Protein AF-A0A3M0XNC9-F1 (afdb_monomer)

Mean predicted aligned error: 16.63 Å

Foldseek 3Di:
DDDPDPVPPPVCNVVVVVVVVVVVVVVLVVVCVVVCPPDPVPPVVCVVVVVVVVVLVVLVVLVVQLVVLLQVQLVVQLVVQLVVCVVVVHPDDSVVSSVVRSVVRSVVSNVVSLQVQLQVLLQVQLVCQVVVVCSVVVVDPPPPPVPPPCPVVNVPPPPDPPPPDPPPDDPPDDDPDDPPDPPPPDPPVVVVVVVVVVVVVVVVVVVVVVVLVPDDPVVNVVSNVSSNVSSVVSSVCSVPPPDVVNVVSVVD

Structure (mmCIF, N/CA/C/O backbone):
data_AF-A0A3M0XNC9-F1
#
_entry.id   AF-A0A3M0XNC9-F1
#
loop_
_atom_site.group_PDB
_atom_site.id
_atom_site.type_symbol
_atom_site.label_atom_id
_atom_site.label_alt_id
_atom_site.label_comp_id
_atom_site.label_asym_id
_atom_site.label_entity_id
_atom_site.label_seq_id
_atom_site.pdbx_PDB_ins_code
_atom_site.Cartn_x
_atom_site.Cartn_y
_atom_site.Cartn_z
_atom_site.occupancy
_atom_site.B_iso_or_equiv
_atom_site.auth_seq_id
_atom_site.auth_comp_id
_atom_site.auth_asym_id
_atom_site.auth_atom_id
_atom_site.pdbx_PDB_model_num
ATOM 1 N N . MET A 1 1 ? 31.389 -11.045 27.154 1.00 48.75 1 MET A N 1
ATOM 2 C CA . MET A 1 1 ? 30.028 -11.619 27.146 1.00 48.75 1 MET A CA 1
ATOM 3 C C . MET A 1 1 ? 29.895 -12.475 25.896 1.00 48.75 1 MET A C 1
ATOM 5 O O . MET A 1 1 ? 30.022 -11.911 24.816 1.00 48.75 1 MET A O 1
ATOM 9 N N . PRO A 1 2 ? 29.780 -13.808 26.011 1.00 54.66 2 PRO A N 1
ATOM 10 C CA . PRO A 1 2 ? 29.710 -14.683 24.846 1.00 54.66 2 PRO A CA 1
ATOM 11 C C . PRO A 1 2 ? 28.320 -14.587 24.201 1.00 54.66 2 PRO A C 1
ATOM 13 O O . PRO A 1 2 ? 27.306 -14.720 24.882 1.00 54.66 2 PRO A O 1
ATOM 16 N N . LEU A 1 3 ? 28.290 -14.329 22.893 1.00 52.03 3 LEU A N 1
ATOM 17 C CA . LEU A 1 3 ? 27.095 -14.409 22.054 1.00 52.03 3 LEU A CA 1
ATOM 18 C C . LEU A 1 3 ? 26.631 -15.873 22.033 1.00 52.03 3 LEU A C 1
ATOM 20 O O . LEU A 1 3 ? 27.226 -16.690 21.335 1.00 52.03 3 LEU A O 1
ATOM 24 N N . GLN A 1 4 ? 25.613 -16.213 22.829 1.00 56.00 4 GLN A N 1
ATOM 25 C CA . GLN A 1 4 ? 24.904 -17.486 22.695 1.00 56.00 4 GLN A CA 1
ATOM 26 C C . GLN A 1 4 ? 24.220 -17.494 21.327 1.00 56.00 4 GLN A C 1
ATOM 28 O O . GLN A 1 4 ? 23.239 -16.792 21.090 1.00 56.00 4 GLN A O 1
ATOM 33 N N . THR A 1 5 ? 24.821 -18.233 20.405 1.00 57.31 5 THR A N 1
ATOM 34 C CA . THR A 1 5 ? 24.335 -18.460 19.052 1.00 57.31 5 THR A CA 1
ATOM 35 C C . THR A 1 5 ? 23.014 -19.224 19.097 1.00 57.31 5 THR A C 1
ATOM 37 O O . THR A 1 5 ? 22.857 -20.192 19.837 1.00 57.31 5 THR A O 1
ATOM 40 N N . LEU A 1 6 ? 22.064 -18.779 18.273 1.00 54.50 6 LEU A N 1
ATOM 41 C CA . LEU A 1 6 ? 20.709 -19.321 18.099 1.00 54.50 6 LEU A CA 1
ATOM 42 C C . LEU A 1 6 ? 20.659 -20.795 17.634 1.00 54.50 6 LEU A C 1
ATOM 44 O O . LEU A 1 6 ? 19.572 -21.344 17.488 1.00 54.50 6 LEU A O 1
ATOM 48 N N . ASP A 1 7 ? 21.808 -21.449 17.447 1.00 55.19 7 ASP A N 1
ATOM 49 C CA . ASP A 1 7 ? 21.921 -22.854 17.039 1.00 55.19 7 ASP A CA 1
ATOM 50 C C . ASP A 1 7 ? 21.587 -23.857 18.160 1.00 55.19 7 ASP A C 1
ATOM 52 O O . ASP A 1 7 ? 21.477 -25.051 17.896 1.00 55.19 7 ASP A O 1
ATOM 56 N N . SER A 1 8 ? 21.406 -23.408 19.410 1.00 57.69 8 SER A N 1
ATOM 57 C CA . SER A 1 8 ? 20.996 -24.287 20.520 1.00 57.69 8 SER A CA 1
ATOM 58 C C . SER A 1 8 ? 19.479 -24.395 20.719 1.00 57.69 8 SER A C 1
ATOM 60 O O . SER A 1 8 ? 19.032 -25.069 21.650 1.00 57.69 8 SER A O 1
ATOM 62 N N . LEU A 1 9 ? 18.670 -23.755 19.867 1.00 58.38 9 LEU A N 1
ATOM 63 C CA . LEU A 1 9 ? 17.219 -23.921 19.904 1.00 58.38 9 LEU A CA 1
ATOM 64 C C . LEU A 1 9 ? 16.872 -25.370 19.548 1.00 58.38 9 LEU A C 1
ATOM 66 O O . LEU A 1 9 ? 17.158 -25.843 18.450 1.00 58.38 9 LEU A O 1
ATOM 70 N N . ALA A 1 10 ? 16.279 -26.076 20.514 1.00 70.94 10 ALA A N 1
ATOM 71 C CA . ALA A 1 10 ? 15.942 -27.485 20.389 1.00 70.94 10 ALA A CA 1
ATOM 72 C C . ALA A 1 10 ? 15.131 -27.752 19.104 1.00 70.94 10 ALA A C 1
ATOM 74 O O . ALA A 1 10 ? 14.213 -26.979 18.796 1.00 70.94 10 ALA A O 1
ATOM 75 N N . PRO A 1 11 ? 15.431 -28.836 18.362 1.00 68.31 11 PRO A N 1
ATOM 76 C CA . PRO A 1 11 ? 14.630 -29.235 17.210 1.00 68.31 11 PRO A CA 1
ATOM 77 C C . PRO A 1 11 ? 13.171 -29.412 17.661 1.00 68.31 11 PRO A C 1
ATOM 79 O O . PRO A 1 11 ? 12.880 -30.253 18.507 1.00 68.31 11 PRO A O 1
ATOM 82 N N . GLY A 1 12 ? 12.280 -28.553 17.153 1.00 74.56 12 GLY A N 1
ATOM 83 C CA . GLY A 1 12 ? 10.863 -28.478 17.538 1.00 74.56 12 GLY A CA 1
ATOM 84 C C . GLY A 1 12 ? 10.417 -27.141 18.149 1.00 74.56 12 GLY A C 1
ATOM 85 O O . GLY A 1 12 ? 9.219 -26.876 18.216 1.00 74.56 12 GLY A O 1
ATOM 86 N N . ALA A 1 13 ? 11.337 -26.248 18.535 1.00 71.38 13 ALA A N 1
ATOM 87 C CA . ALA A 1 13 ? 10.976 -24.928 19.071 1.00 71.38 13 ALA A CA 1
ATOM 88 C C . ALA A 1 13 ? 10.230 -24.050 18.046 1.00 71.38 13 ALA A C 1
ATOM 90 O O . ALA A 1 13 ? 9.330 -23.293 18.408 1.00 71.38 13 ALA A O 1
ATOM 91 N N . THR A 1 14 ? 10.564 -24.178 16.760 1.00 67.62 14 THR A N 1
ATOM 92 C CA . THR A 1 14 ? 9.861 -23.500 15.661 1.00 67.62 14 THR A CA 1
ATOM 93 C C . THR A 1 14 ? 8.450 -24.036 15.453 1.00 67.62 14 THR A C 1
ATOM 95 O O . THR A 1 14 ? 7.542 -23.243 15.223 1.00 67.62 14 THR A O 1
ATOM 98 N N . ASP A 1 15 ? 8.248 -25.347 15.588 1.00 73.69 15 ASP A N 1
ATOM 99 C CA . ASP A 1 15 ? 6.928 -25.968 15.436 1.00 73.69 15 ASP A CA 1
ATOM 100 C C . ASP A 1 15 ? 6.023 -25.630 16.623 1.00 73.69 15 ASP A C 1
ATOM 102 O O . ASP A 1 15 ? 4.843 -25.344 16.439 1.00 73.69 15 ASP A O 1
ATOM 106 N N . ALA A 1 16 ? 6.588 -25.553 17.832 1.00 74.00 16 ALA A N 1
ATOM 107 C CA . ALA A 1 16 ? 5.877 -25.082 19.017 1.00 74.00 16 ALA A CA 1
ATOM 108 C C . ALA A 1 16 ? 5.472 -23.601 18.901 1.00 74.00 16 ALA A C 1
ATOM 110 O O . ALA A 1 16 ? 4.360 -23.237 19.276 1.00 74.00 16 ALA A O 1
ATOM 111 N N . LEU A 1 17 ? 6.341 -22.749 18.344 1.00 67.62 17 LEU A N 1
ATOM 112 C CA . LEU A 1 17 ? 6.022 -21.343 18.075 1.00 67.62 17 LEU A CA 1
ATOM 113 C C . LEU A 1 17 ? 4.951 -21.191 16.990 1.00 67.62 17 LEU A C 1
ATOM 115 O O . LEU A 1 17 ? 4.027 -20.402 17.160 1.00 67.62 17 LEU A O 1
ATOM 119 N N . LEU A 1 18 ? 5.041 -21.951 15.897 1.00 69.12 18 LEU A N 1
ATOM 120 C CA . LEU A 1 18 ? 4.030 -21.948 14.836 1.00 69.12 18 LEU A CA 1
ATOM 121 C C . LEU A 1 18 ? 2.681 -22.479 15.336 1.00 69.12 18 LEU A C 1
ATOM 123 O O . LEU A 1 18 ? 1.650 -21.894 15.008 1.00 69.12 18 LEU A O 1
ATOM 127 N N . GLY A 1 19 ? 2.689 -23.521 16.171 1.00 80.12 19 GLY A N 1
ATOM 128 C CA . GLY A 1 19 ? 1.498 -24.052 16.836 1.00 80.12 19 GLY A CA 1
ATOM 129 C C . GLY A 1 19 ? 0.859 -23.029 17.772 1.00 80.12 19 GLY A C 1
ATOM 130 O O . GLY A 1 19 ? -0.317 -22.721 17.623 1.00 80.12 19 GLY A O 1
ATOM 131 N N . ALA A 1 20 ? 1.649 -22.400 18.647 1.00 71.12 20 ALA A N 1
ATOM 132 C CA . ALA A 1 20 ? 1.159 -21.372 19.564 1.00 71.12 20 ALA A CA 1
ATOM 133 C C . ALA A 1 20 ? 0.584 -20.145 18.834 1.00 71.12 20 ALA A C 1
ATOM 135 O O . ALA A 1 20 ? -0.413 -19.573 19.273 1.00 71.12 20 ALA A O 1
ATOM 136 N N . VAL A 1 21 ? 1.180 -19.745 17.704 1.00 67.06 21 VAL A N 1
ATOM 137 C CA . VAL A 1 21 ? 0.644 -18.671 16.851 1.00 67.06 21 VAL A CA 1
ATOM 138 C C . VAL A 1 21 ? -0.664 -19.101 16.177 1.00 67.06 21 VAL A C 1
ATOM 140 O O . VAL A 1 21 ? -1.594 -18.297 16.106 1.00 67.06 21 VAL A O 1
ATOM 143 N N . GLY A 1 22 ? -0.762 -20.351 15.717 1.00 73.69 22 GLY A N 1
ATOM 144 C CA . GLY A 1 22 ? -1.990 -20.920 15.158 1.00 73.69 22 GLY A CA 1
ATOM 145 C C . GLY A 1 22 ? -3.129 -20.958 16.178 1.00 73.69 22 GLY A C 1
ATOM 146 O O . GLY A 1 22 ? -4.215 -20.448 15.905 1.00 73.69 22 GLY A O 1
ATOM 147 N N . ASP A 1 23 ? -2.854 -21.459 17.380 1.00 76.75 23 ASP A N 1
ATOM 148 C CA . ASP A 1 23 ? -3.818 -21.534 18.478 1.00 76.75 23 ASP A CA 1
ATOM 149 C C . ASP A 1 23 ? -4.275 -20.138 18.922 1.00 76.75 23 ASP A C 1
ATOM 151 O O . ASP A 1 23 ? -5.470 -19.909 19.116 1.00 76.75 23 ASP A O 1
ATOM 155 N N . ALA A 1 24 ? -3.355 -19.170 19.007 1.00 61.59 24 ALA A N 1
ATOM 156 C CA . ALA A 1 24 ? -3.682 -17.781 19.327 1.00 61.59 24 ALA A CA 1
ATOM 157 C C . ALA A 1 24 ? -4.552 -17.122 18.242 1.00 61.59 24 ALA A C 1
ATOM 159 O O . ALA A 1 24 ? -5.506 -16.411 18.562 1.00 61.59 24 ALA A O 1
ATOM 160 N N . ALA A 1 25 ? -4.271 -17.381 16.961 1.00 56.81 25 ALA A N 1
ATOM 161 C CA . ALA A 1 25 ? -5.094 -16.893 15.855 1.00 56.81 25 ALA A CA 1
ATOM 162 C C . ALA A 1 25 ? -6.503 -17.512 15.881 1.00 56.81 25 ALA A C 1
ATOM 164 O O . ALA A 1 25 ? -7.496 -16.819 15.654 1.00 56.81 25 ALA A O 1
ATOM 165 N N . GLN A 1 26 ? -6.604 -18.799 16.213 1.00 66.06 26 GLN A N 1
ATOM 166 C CA . GLN A 1 26 ? -7.870 -19.523 16.280 1.00 66.06 26 GLN A CA 1
ATOM 167 C C . GLN A 1 26 ? -8.708 -19.106 17.499 1.00 66.06 26 GLN A C 1
ATOM 169 O O . GLN A 1 26 ? -9.922 -18.936 17.384 1.00 66.06 26 GLN A O 1
ATOM 174 N N . GLN A 1 27 ? -8.071 -18.847 18.643 1.00 69.31 27 GLN A N 1
ATOM 175 C CA . GLN A 1 27 ? -8.720 -18.275 19.825 1.00 69.31 27 GLN A CA 1
ATOM 176 C C . GLN A 1 27 ? -9.196 -16.841 19.579 1.00 69.31 27 GLN A C 1
ATOM 178 O O . GLN A 1 27 ? -10.321 -16.513 19.949 1.00 69.31 27 GLN A O 1
ATOM 183 N N . ALA A 1 28 ? -8.406 -16.007 18.896 1.00 59.06 28 ALA A N 1
ATOM 184 C CA . ALA A 1 28 ? -8.828 -14.660 18.509 1.00 59.06 28 ALA A CA 1
ATOM 185 C C . ALA A 1 28 ? -10.051 -14.692 17.571 1.00 59.06 28 ALA A C 1
ATOM 187 O O . ALA A 1 28 ? -10.976 -13.892 17.735 1.00 59.06 28 ALA A O 1
ATOM 188 N N . ALA A 1 29 ? -10.101 -15.655 16.642 1.00 60.31 29 ALA A N 1
ATOM 189 C CA . ALA A 1 29 ? -11.252 -15.884 15.766 1.00 60.31 29 ALA A CA 1
ATOM 190 C C . ALA A 1 29 ? -12.500 -16.375 16.532 1.00 60.31 29 ALA A C 1
ATOM 192 O O . ALA A 1 29 ? -13.621 -15.969 16.231 1.00 60.31 29 ALA A O 1
ATOM 193 N N . GLN A 1 30 ? -12.332 -17.219 17.554 1.00 72.19 30 GLN A N 1
ATOM 194 C CA . GLN A 1 30 ? -13.448 -17.696 18.383 1.00 72.19 30 GLN A CA 1
ATOM 195 C C . GLN A 1 30 ? -13.967 -16.628 19.360 1.00 72.19 30 GLN A C 1
ATOM 197 O O . GLN A 1 30 ? -15.172 -16.530 19.586 1.00 72.19 30 GLN A O 1
ATOM 202 N N . GLN A 1 31 ? -13.085 -15.797 19.918 1.00 64.62 31 GLN A N 1
ATOM 203 C CA . GLN A 1 31 ? -13.463 -14.708 20.825 1.00 64.62 31 GLN A CA 1
ATOM 204 C C . GLN A 1 31 ? -14.229 -13.597 20.099 1.00 64.62 31 GLN A C 1
ATOM 206 O O . GLN A 1 31 ? -15.221 -13.090 20.627 1.00 64.62 31 GLN A O 1
ATOM 211 N N . THR A 1 32 ? -13.839 -13.283 18.861 1.00 54.28 32 THR A N 1
ATOM 212 C CA . THR A 1 32 ? -14.611 -12.379 17.995 1.00 54.28 32 THR A CA 1
ATOM 213 C C . THR A 1 32 ? -15.976 -12.968 17.633 1.00 54.28 32 THR A C 1
ATOM 215 O O . THR A 1 32 ? -16.973 -12.251 17.685 1.00 54.28 32 THR A O 1
ATOM 218 N N . ALA A 1 33 ? -16.072 -14.280 17.387 1.00 54.47 33 ALA A N 1
ATOM 219 C CA . ALA A 1 33 ? -17.356 -14.945 17.144 1.00 54.47 33 ALA A CA 1
ATOM 220 C C . ALA A 1 33 ? -18.315 -14.891 18.355 1.00 54.47 33 ALA A C 1
ATOM 222 O O . ALA A 1 33 ? -19.524 -14.755 18.172 1.00 54.47 33 ALA A O 1
ATOM 223 N N . GLY A 1 34 ? -17.798 -14.953 19.589 1.00 58.59 34 GLY A N 1
ATOM 224 C CA . GLY A 1 34 ? -18.603 -14.866 20.816 1.00 58.59 34 GLY A CA 1
ATOM 225 C C . GLY A 1 34 ? -19.075 -13.449 21.170 1.00 58.59 34 GLY A C 1
ATOM 226 O O . GLY A 1 34 ? -20.170 -13.279 21.705 1.00 58.59 34 GLY A O 1
ATOM 227 N N . GLN A 1 35 ? -18.285 -12.419 20.849 1.00 51.91 35 GLN A N 1
ATOM 228 C CA . GLN A 1 35 ? -18.645 -11.012 21.089 1.00 51.91 35 GLN A CA 1
ATOM 229 C C . GLN A 1 35 ? -19.560 -10.420 20.000 1.00 51.91 35 GLN A C 1
ATOM 231 O O . GLN A 1 35 ? -20.255 -9.435 20.252 1.00 51.91 35 GLN A O 1
ATOM 236 N N . ALA A 1 36 ? -19.634 -11.056 18.826 1.00 44.72 36 ALA A N 1
ATOM 237 C CA . ALA A 1 36 ? -20.482 -10.649 17.704 1.00 44.72 36 ALA A CA 1
ATOM 238 C C . ALA A 1 36 ? -21.992 -10.884 17.919 1.00 44.72 36 ALA A C 1
ATOM 240 O O . ALA A 1 36 ? -22.801 -10.452 17.101 1.00 44.72 36 ALA A O 1
ATOM 241 N N . ALA A 1 37 ? -22.417 -11.510 19.021 1.00 52.75 37 ALA A N 1
ATOM 242 C CA . ALA A 1 37 ? -23.830 -11.810 19.269 1.00 52.75 37 ALA A CA 1
ATOM 243 C C . ALA A 1 37 ? -24.735 -10.563 19.452 1.00 52.75 37 ALA A C 1
ATOM 245 O O . ALA A 1 37 ? -25.955 -10.707 19.472 1.00 52.75 37 ALA A O 1
ATOM 246 N N . GLY A 1 38 ? -24.174 -9.347 19.566 1.00 51.69 38 GLY A N 1
ATOM 247 C CA . GLY A 1 38 ? -24.934 -8.114 19.843 1.00 51.69 38 GLY A CA 1
ATOM 248 C C . GLY A 1 38 ? -24.774 -6.942 18.861 1.00 51.69 38 GLY A C 1
ATOM 249 O O . GLY A 1 38 ? -25.438 -5.925 19.050 1.00 51.69 38 GLY A O 1
ATOM 250 N N . LEU A 1 39 ? -23.919 -7.039 17.840 1.00 45.00 39 LEU A N 1
ATOM 251 C CA . LEU A 1 39 ? -23.748 -6.011 16.796 1.00 45.00 39 LEU A CA 1
ATOM 252 C C . LEU A 1 39 ? -24.389 -6.505 15.491 1.00 45.00 39 LEU A C 1
ATOM 254 O O . LEU A 1 39 ? -24.354 -7.707 15.254 1.00 45.00 39 LEU A O 1
ATOM 258 N N . PRO A 1 40 ? -24.980 -5.647 14.634 1.00 56.78 40 PRO A N 1
ATOM 259 C CA . PRO A 1 40 ? -25.541 -6.080 13.354 1.00 56.78 40 PRO A CA 1
ATOM 260 C C . PRO A 1 40 ? -24.435 -6.702 12.489 1.00 56.78 40 PRO A C 1
ATOM 262 O O . PRO A 1 40 ? -23.627 -6.001 11.879 1.00 56.78 40 PRO A O 1
ATOM 265 N N . TRP A 1 41 ? -24.416 -8.036 12.451 1.00 50.12 41 TRP A N 1
ATOM 266 C CA . TRP A 1 41 ? -23.354 -8.915 11.937 1.00 50.12 41 TRP A CA 1
ATOM 267 C C . TRP A 1 41 ? -22.908 -8.594 10.502 1.00 50.12 41 TRP A C 1
ATOM 269 O O . TRP A 1 41 ? -21.820 -8.972 10.074 1.00 50.12 41 TRP A O 1
ATOM 279 N N . GLY A 1 42 ? -23.745 -7.880 9.747 1.00 47.41 42 GLY A N 1
ATOM 280 C CA . GLY A 1 42 ? -23.501 -7.547 8.350 1.00 47.41 42 GLY A CA 1
ATOM 281 C C . GLY A 1 42 ? -22.321 -6.602 8.119 1.00 47.41 42 GLY A C 1
ATOM 282 O O . GLY A 1 42 ? -21.597 -6.791 7.146 1.00 47.41 42 GLY A O 1
ATOM 283 N N . ALA A 1 43 ? -22.093 -5.608 8.984 1.00 49.28 43 ALA A N 1
ATOM 284 C CA . ALA A 1 43 ? -21.092 -4.569 8.710 1.00 49.28 43 ALA A CA 1
ATOM 285 C C . ALA A 1 43 ? -19.648 -5.083 8.851 1.00 49.28 43 ALA A C 1
ATOM 287 O O . ALA A 1 43 ? -18.804 -4.820 7.994 1.00 49.28 43 ALA A O 1
ATOM 288 N N . GLU A 1 44 ? -19.373 -5.864 9.897 1.00 54.34 44 GLU A N 1
ATOM 289 C CA . GLU A 1 44 ? -18.046 -6.440 10.140 1.00 54.34 44 GLU A CA 1
ATOM 290 C C . GLU A 1 44 ? -17.736 -7.570 9.152 1.00 54.34 44 GLU A C 1
ATOM 292 O O . GLU A 1 44 ? -16.642 -7.611 8.590 1.00 54.34 44 GLU A O 1
ATOM 297 N N . ALA A 1 45 ? -18.717 -8.428 8.844 1.00 59.06 45 ALA A N 1
ATOM 298 C CA . ALA A 1 45 ? -18.561 -9.476 7.838 1.00 59.06 45 ALA A 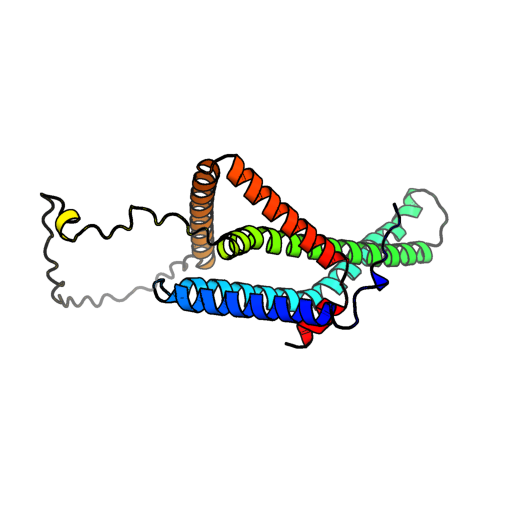CA 1
ATOM 299 C C . ALA A 1 45 ? -18.265 -8.899 6.444 1.00 59.06 45 ALA A C 1
ATOM 301 O O . ALA A 1 45 ? -17.396 -9.413 5.741 1.00 59.06 45 ALA A O 1
ATOM 302 N N . LEU A 1 46 ? -18.928 -7.800 6.058 1.00 59.44 46 LEU A N 1
ATOM 303 C CA . LEU A 1 46 ? -18.654 -7.096 4.801 1.00 59.44 46 LEU A CA 1
ATOM 304 C C . LEU A 1 46 ? -17.261 -6.460 4.782 1.00 59.44 46 LEU A C 1
ATOM 306 O O . LEU A 1 46 ? -16.596 -6.507 3.748 1.00 59.44 46 LEU A O 1
ATOM 310 N N . ALA A 1 47 ? -16.796 -5.901 5.902 1.00 64.38 47 ALA A N 1
ATOM 311 C CA . ALA A 1 47 ? -15.453 -5.334 5.997 1.00 64.38 47 ALA A CA 1
ATOM 312 C C . ALA A 1 47 ? -14.370 -6.417 5.864 1.00 64.38 47 ALA A C 1
ATOM 314 O O . ALA A 1 47 ? -13.439 -6.256 5.073 1.00 64.38 47 ALA A O 1
ATOM 315 N N . VAL A 1 48 ? -14.516 -7.546 6.571 1.00 66.50 48 VAL A N 1
ATOM 316 C CA . VAL A 1 48 ? -13.578 -8.678 6.476 1.00 66.50 48 VAL A CA 1
ATOM 317 C C . VAL A 1 48 ? -13.613 -9.293 5.078 1.00 66.50 48 VAL A C 1
ATOM 319 O O . VAL A 1 48 ? -12.560 -9.483 4.472 1.00 66.50 48 VAL A O 1
ATOM 322 N N . ALA A 1 49 ? -14.801 -9.544 4.523 1.00 64.31 49 ALA A N 1
ATOM 323 C CA . ALA A 1 49 ? -14.947 -10.076 3.171 1.00 64.31 49 ALA A CA 1
ATOM 324 C C . ALA A 1 49 ? -14.349 -9.128 2.122 1.00 64.31 49 ALA A C 1
ATOM 326 O O . ALA A 1 49 ? -13.615 -9.574 1.244 1.00 64.31 49 ALA A O 1
ATOM 327 N N . GLY A 1 50 ? -14.592 -7.820 2.234 1.00 65.62 50 GLY A N 1
ATOM 328 C CA . GLY A 1 50 ? -14.005 -6.812 1.352 1.00 65.62 50 GLY A CA 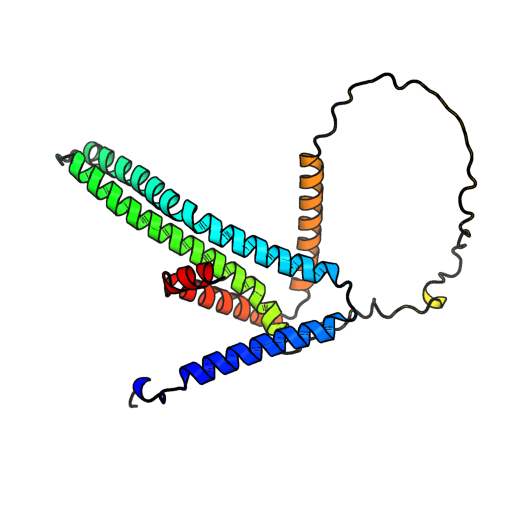1
ATOM 329 C C . GLY A 1 50 ? -12.479 -6.775 1.435 1.00 65.62 50 GLY A C 1
ATOM 330 O O . GLY A 1 50 ? -11.812 -6.666 0.407 1.00 65.62 50 GLY A O 1
ATOM 331 N N . LEU A 1 51 ? -11.915 -6.935 2.633 1.00 68.69 51 LEU A N 1
ATOM 332 C CA . LEU A 1 51 ? -10.470 -6.977 2.842 1.00 68.69 51 LEU A CA 1
ATOM 333 C C . LEU A 1 51 ? -9.853 -8.253 2.253 1.00 68.69 51 LEU A C 1
ATOM 335 O O . LEU A 1 51 ? -8.823 -8.173 1.588 1.00 68.69 51 LEU A O 1
ATOM 339 N N . LEU A 1 52 ? -10.513 -9.405 2.407 1.00 68.44 52 LEU A N 1
ATOM 340 C CA . LEU A 1 52 ? -10.099 -10.671 1.792 1.00 68.44 52 LEU A CA 1
ATOM 341 C C . LEU A 1 52 ? -10.178 -10.621 0.262 1.00 68.44 52 LEU A C 1
ATOM 343 O O . LEU A 1 52 ? -9.227 -11.011 -0.412 1.00 68.44 52 LEU A O 1
ATOM 347 N N . VAL A 1 53 ? -11.272 -10.093 -0.294 1.00 64.75 53 VAL A N 1
ATOM 348 C CA . VAL A 1 53 ? -11.445 -9.923 -1.745 1.00 64.75 53 VAL A CA 1
ATOM 349 C C . VAL A 1 53 ? -10.422 -8.932 -2.296 1.00 64.75 53 VAL A C 1
ATOM 351 O O . VAL A 1 53 ? -9.790 -9.210 -3.313 1.00 64.75 53 VAL A O 1
ATOM 354 N N . GLY A 1 54 ? -10.198 -7.806 -1.616 1.00 65.94 54 GLY A N 1
ATOM 355 C CA . GLY A 1 54 ? -9.179 -6.826 -1.985 1.00 65.94 54 GLY A CA 1
ATOM 356 C C . GLY A 1 54 ? -7.768 -7.412 -1.947 1.00 65.94 54 GLY A C 1
ATOM 357 O O . GLY A 1 54 ? -6.989 -7.201 -2.876 1.00 65.94 54 GLY A O 1
ATOM 358 N N . LEU A 1 55 ? -7.455 -8.212 -0.926 1.00 66.81 55 LEU A N 1
ATOM 359 C CA . LEU A 1 55 ? -6.179 -8.913 -0.804 1.00 66.81 55 LEU A CA 1
ATOM 360 C C . LEU A 1 55 ? -5.996 -9.949 -1.921 1.00 66.81 55 LEU A C 1
ATOM 362 O O . LEU A 1 55 ? -4.933 -10.000 -2.540 1.00 66.81 55 LEU A O 1
ATOM 366 N N . ALA A 1 56 ? -7.032 -10.732 -2.225 1.00 65.75 56 ALA A N 1
ATOM 367 C CA . ALA A 1 56 ? -7.019 -11.703 -3.314 1.00 65.75 56 ALA A CA 1
ATOM 368 C C . ALA A 1 56 ? -6.838 -11.020 -4.680 1.00 65.75 56 ALA A C 1
ATOM 370 O O . ALA A 1 56 ? -6.002 -11.443 -5.482 1.00 65.75 56 ALA A O 1
ATOM 371 N N . LEU A 1 57 ? -7.550 -9.915 -4.928 1.00 62.53 57 LEU A N 1
ATOM 372 C CA . LEU A 1 57 ? -7.431 -9.133 -6.159 1.00 62.53 57 LEU A CA 1
ATOM 373 C C . LEU A 1 57 ? -6.042 -8.486 -6.287 1.00 62.53 57 LEU A C 1
ATOM 375 O O . LEU A 1 57 ? -5.457 -8.473 -7.371 1.00 62.53 57 LEU A O 1
ATOM 379 N N . TRP A 1 58 ? -5.470 -8.008 -5.180 1.00 70.88 58 TRP A N 1
ATOM 380 C CA . TRP A 1 58 ? -4.108 -7.475 -5.124 1.00 70.88 58 TRP A CA 1
ATOM 381 C C . TRP A 1 58 ? -3.053 -8.555 -5.415 1.00 70.88 58 TRP A C 1
ATOM 383 O O . TRP A 1 58 ? -2.133 -8.339 -6.213 1.00 70.88 58 TRP A O 1
ATOM 393 N N . LEU A 1 59 ? -3.216 -9.755 -4.848 1.00 67.62 59 LEU A N 1
ATOM 394 C CA . LEU A 1 59 ? -2.365 -10.919 -5.123 1.00 67.62 59 LEU A CA 1
ATOM 395 C C . LEU A 1 59 ? -2.459 -11.365 -6.590 1.00 67.62 59 LEU A C 1
ATOM 397 O O . LEU A 1 59 ? -1.433 -11.685 -7.200 1.00 67.62 59 LEU A O 1
ATOM 401 N N . ALA A 1 60 ? -3.655 -11.336 -7.179 1.00 68.81 60 ALA A N 1
ATOM 402 C CA . ALA A 1 60 ? -3.861 -11.623 -8.596 1.00 68.81 60 ALA A CA 1
ATOM 403 C C . ALA A 1 60 ? -3.195 -10.558 -9.489 1.00 68.81 60 ALA A C 1
ATOM 405 O O . ALA A 1 60 ? -2.457 -10.897 -10.420 1.00 68.81 60 ALA A O 1
ATOM 406 N N . GLY A 1 61 ? -3.359 -9.273 -9.154 1.00 66.69 61 GLY A N 1
ATOM 407 C CA . GLY A 1 61 ? -2.752 -8.146 -9.868 1.00 66.69 61 GLY A CA 1
ATOM 408 C C . GLY A 1 61 ? -1.220 -8.173 -9.867 1.00 66.69 61 GLY A C 1
ATOM 409 O O . GLY A 1 61 ? -0.589 -7.802 -10.862 1.00 66.69 61 GLY A O 1
ATOM 410 N N . ARG A 1 62 ? -0.592 -8.695 -8.803 1.00 67.31 62 ARG A N 1
ATOM 411 C CA . ARG A 1 62 ? 0.874 -8.827 -8.679 1.00 67.31 62 ARG A CA 1
ATOM 412 C C . ARG A 1 62 ? 1.521 -9.559 -9.859 1.00 67.31 62 ARG A C 1
ATOM 414 O O . ARG A 1 62 ? 2.646 -9.217 -10.233 1.00 67.31 62 ARG A O 1
ATOM 421 N N . LYS A 1 63 ? 0.845 -10.548 -10.456 1.00 72.25 63 LYS A N 1
ATOM 422 C CA . LYS A 1 63 ? 1.393 -11.310 -11.592 1.00 72.25 63 LYS A CA 1
ATOM 423 C C . LYS A 1 63 ? 1.545 -10.455 -12.853 1.00 72.25 63 LYS A C 1
ATOM 425 O O . LYS A 1 63 ? 2.483 -10.683 -13.608 1.00 72.25 63 LYS A O 1
ATOM 430 N N . VAL A 1 64 ? 0.682 -9.456 -13.039 1.00 72.69 64 VAL A N 1
ATOM 431 C CA . VAL A 1 64 ? 0.676 -8.567 -14.214 1.00 72.69 64 VAL A CA 1
ATOM 432 C C . VAL A 1 64 ? 1.503 -7.303 -13.966 1.00 72.69 64 VAL A C 1
ATOM 434 O O . VAL A 1 64 ? 2.245 -6.858 -14.839 1.00 72.69 64 VAL A O 1
ATOM 437 N N . LEU A 1 65 ? 1.458 -6.763 -12.745 1.00 74.25 65 LEU A N 1
ATOM 438 C CA . LEU A 1 65 ? 2.210 -5.565 -12.360 1.00 74.25 65 LEU A CA 1
ATOM 439 C C . LEU A 1 65 ? 3.728 -5.777 -12.418 1.00 74.25 65 LEU A C 1
ATOM 441 O O . LEU A 1 65 ? 4.460 -4.890 -12.851 1.00 74.25 65 LEU A O 1
ATOM 445 N N . ARG A 1 66 ? 4.217 -6.960 -12.029 1.00 76.69 66 ARG A N 1
ATOM 446 C CA . ARG A 1 66 ? 5.656 -7.256 -12.016 1.00 76.69 66 ARG A CA 1
ATOM 447 C C . ARG A 1 66 ? 6.321 -7.161 -13.403 1.00 76.69 66 ARG A C 1
ATOM 449 O O . ARG A 1 66 ? 7.314 -6.438 -13.501 1.00 76.69 66 ARG A O 1
ATOM 456 N N . PRO A 1 67 ? 5.847 -7.855 -14.460 1.00 75.62 67 PRO A N 1
ATOM 457 C CA . PRO A 1 67 ? 6.427 -7.704 -15.793 1.00 75.62 67 PRO A CA 1
ATOM 458 C C . PRO A 1 67 ? 6.195 -6.301 -16.356 1.00 75.62 67 PRO A C 1
ATOM 460 O O . PRO A 1 67 ? 7.082 -5.785 -17.024 1.00 75.62 67 PRO A O 1
ATOM 463 N N . PHE A 1 68 ? 5.072 -5.649 -16.037 1.00 78.69 68 PHE A N 1
ATOM 464 C CA . PHE A 1 68 ? 4.800 -4.287 -16.494 1.00 78.69 68 PHE A CA 1
ATOM 465 C C . PHE A 1 68 ? 5.832 -3.275 -15.975 1.00 78.69 68 PHE A C 1
ATOM 467 O O . PHE A 1 68 ? 6.435 -2.563 -16.771 1.00 78.69 68 PHE A O 1
ATOM 474 N N . PHE A 1 69 ? 6.108 -3.251 -14.665 1.00 77.44 69 PHE A N 1
ATOM 475 C CA . PHE A 1 69 ? 7.124 -2.360 -14.085 1.00 77.44 69 PHE A CA 1
ATOM 476 C C . PHE A 1 69 ? 8.532 -2.652 -14.615 1.00 77.44 69 PHE A C 1
ATOM 478 O O . PHE A 1 69 ? 9.291 -1.722 -14.885 1.00 77.44 69 PHE A O 1
ATOM 485 N N . ALA A 1 70 ? 8.878 -3.931 -14.788 1.00 81.38 70 ALA A N 1
ATOM 486 C CA . ALA A 1 70 ? 10.168 -4.320 -15.348 1.00 81.38 70 ALA A CA 1
ATOM 487 C C . ALA A 1 70 ? 10.314 -3.860 -16.807 1.00 81.38 70 ALA A C 1
ATOM 489 O O . ALA A 1 70 ? 11.329 -3.263 -17.149 1.00 81.38 70 ALA A O 1
ATOM 490 N N . LEU A 1 71 ? 9.298 -4.085 -17.646 1.00 82.00 71 LEU A N 1
ATOM 491 C CA . LEU A 1 71 ? 9.303 -3.682 -19.054 1.00 82.00 71 LEU A CA 1
ATOM 492 C C . LEU A 1 71 ? 9.284 -2.161 -19.214 1.00 82.00 71 LEU A C 1
ATOM 494 O O . LEU A 1 71 ? 10.048 -1.636 -20.017 1.00 82.00 71 LEU A O 1
ATOM 498 N N . ALA A 1 72 ? 8.470 -1.447 -18.435 1.00 82.19 72 ALA A N 1
ATOM 499 C CA . ALA A 1 72 ? 8.401 0.011 -18.483 1.00 82.19 72 ALA A CA 1
ATOM 500 C C . ALA A 1 72 ? 9.741 0.651 -18.088 1.00 82.19 72 ALA A C 1
ATOM 502 O O . ALA A 1 72 ? 10.251 1.511 -18.803 1.00 82.19 72 ALA A O 1
ATOM 503 N N . ALA A 1 73 ? 10.354 0.201 -16.990 1.00 84.06 73 ALA A N 1
ATOM 504 C CA . ALA A 1 73 ? 11.651 0.714 -16.562 1.00 84.06 73 ALA A CA 1
ATOM 505 C C . ALA A 1 73 ? 12.784 0.303 -17.519 1.00 84.06 73 ALA A C 1
ATOM 507 O O . ALA A 1 73 ? 13.652 1.121 -17.813 1.00 84.06 73 ALA A O 1
ATOM 508 N N . ALA A 1 74 ? 12.758 -0.923 -18.056 1.00 86.31 74 ALA A N 1
ATOM 509 C CA . ALA A 1 74 ? 13.695 -1.365 -19.088 1.00 86.31 74 ALA A CA 1
ATOM 510 C C . ALA A 1 74 ? 13.587 -0.518 -20.361 1.00 86.31 74 ALA A C 1
ATOM 512 O O . ALA A 1 74 ? 14.606 -0.118 -20.913 1.00 86.31 74 ALA A O 1
ATOM 513 N N . ALA A 1 75 ? 12.368 -0.205 -20.806 1.00 86.19 75 ALA A N 1
ATOM 514 C CA . ALA A 1 75 ? 12.140 0.641 -21.970 1.00 86.19 75 ALA A CA 1
ATOM 515 C C . ALA A 1 75 ? 12.642 2.073 -21.729 1.00 86.19 75 ALA A C 1
ATOM 517 O O . ALA A 1 75 ? 13.361 2.614 -22.565 1.00 86.19 75 ALA A O 1
ATOM 518 N N . LEU A 1 76 ? 12.327 2.665 -20.571 1.00 87.94 76 LEU A N 1
ATOM 519 C CA . LEU A 1 76 ? 12.743 4.027 -20.224 1.00 87.94 76 LEU A CA 1
ATOM 520 C C . LEU A 1 76 ? 14.264 4.157 -20.071 1.00 87.94 76 LEU A C 1
ATOM 522 O O . LEU A 1 76 ? 14.863 5.036 -20.687 1.00 87.94 76 LEU A O 1
ATOM 526 N N . LEU A 1 77 ? 14.906 3.284 -19.288 1.00 84.69 77 LEU A N 1
ATOM 527 C CA . LEU A 1 77 ? 16.359 3.333 -19.099 1.00 84.69 77 LEU A CA 1
ATOM 528 C C . LEU A 1 77 ? 17.135 2.791 -20.304 1.00 84.69 77 LEU A C 1
ATOM 530 O O . LEU A 1 77 ? 18.247 3.247 -20.551 1.00 84.69 77 LEU A O 1
ATOM 534 N N . GLY A 1 78 ? 16.559 1.878 -21.088 1.00 84.31 78 GLY A N 1
ATOM 535 C CA . GLY A 1 78 ? 17.114 1.453 -22.373 1.00 84.31 78 GLY A CA 1
ATOM 536 C C . GLY A 1 78 ? 17.128 2.598 -23.385 1.00 84.31 78 GLY A C 1
ATOM 537 O O . GLY A 1 78 ? 18.161 2.858 -24.000 1.00 84.31 78 GLY A O 1
ATOM 538 N N . ALA A 1 79 ? 16.024 3.345 -23.494 1.00 85.44 79 ALA A N 1
ATOM 539 C CA . ALA A 1 79 ? 15.961 4.554 -24.312 1.00 85.44 79 ALA A CA 1
ATOM 540 C C . ALA A 1 79 ? 16.936 5.624 -23.799 1.00 85.44 79 ALA A C 1
ATOM 542 O O . ALA A 1 79 ? 17.715 6.167 -24.578 1.00 85.44 79 ALA A O 1
ATOM 543 N N . ALA A 1 80 ? 16.970 5.881 -22.488 1.00 85.12 80 ALA A N 1
ATOM 544 C CA . ALA A 1 80 ? 17.926 6.818 -21.904 1.00 85.12 80 ALA A CA 1
ATOM 545 C C . ALA A 1 80 ? 19.377 6.407 -22.202 1.00 85.12 80 ALA A C 1
ATOM 547 O O . ALA A 1 80 ? 20.153 7.236 -22.663 1.00 85.12 80 ALA A O 1
ATOM 548 N N . GLY A 1 81 ? 19.731 5.129 -22.026 1.00 80.56 81 GLY A N 1
ATOM 549 C CA . GLY A 1 81 ? 21.059 4.589 -22.333 1.00 80.56 81 GLY A CA 1
ATOM 550 C C . GLY A 1 81 ? 21.434 4.681 -23.814 1.00 80.56 81 GLY A C 1
ATOM 551 O O . GLY A 1 81 ? 22.610 4.823 -24.142 1.00 80.56 81 GLY A O 1
ATOM 552 N N . PHE A 1 82 ? 20.452 4.664 -24.715 1.00 89.12 82 PHE A N 1
ATOM 553 C CA . PHE A 1 82 ? 20.673 4.888 -26.141 1.00 89.12 82 PHE A CA 1
ATOM 554 C C . PHE A 1 82 ? 20.987 6.361 -26.461 1.00 89.12 82 PHE A C 1
ATOM 556 O O . PHE A 1 82 ? 21.913 6.632 -27.222 1.00 89.12 82 PHE A O 1
ATOM 563 N N . PHE A 1 83 ? 20.265 7.317 -25.864 1.00 89.00 83 PHE A N 1
ATOM 564 C CA . PHE A 1 83 ? 20.403 8.745 -26.195 1.00 89.00 83 PHE A CA 1
ATOM 565 C C . PHE A 1 83 ? 21.477 9.495 -25.384 1.00 89.00 83 PHE A C 1
ATOM 567 O O . PHE A 1 83 ? 22.057 10.455 -25.893 1.00 89.00 83 PHE A O 1
ATOM 574 N N . LEU A 1 84 ? 21.786 9.073 -24.152 1.00 87.44 84 LEU A N 1
ATOM 575 C CA . LEU A 1 84 ? 22.754 9.756 -23.275 1.00 87.44 84 LEU A CA 1
ATOM 576 C C . LEU A 1 84 ? 24.170 9.895 -23.870 1.00 87.44 84 LEU A C 1
ATOM 578 O O . LEU A 1 84 ? 24.736 10.985 -23.779 1.00 87.44 84 LEU A O 1
ATOM 582 N N . PRO A 1 85 ? 24.766 8.849 -24.480 1.00 85.44 85 PRO A N 1
ATOM 583 C CA . PRO A 1 85 ? 26.135 8.917 -24.998 1.00 85.44 85 PRO A CA 1
ATOM 584 C C . PRO A 1 85 ? 26.313 9.968 -26.097 1.00 85.44 85 PRO A C 1
ATOM 586 O O . PRO A 1 85 ? 27.339 10.646 -26.138 1.00 85.44 85 PRO A O 1
ATOM 589 N N . ALA A 1 86 ? 25.292 10.143 -26.945 1.00 83.44 86 ALA A N 1
ATOM 590 C CA . ALA A 1 86 ? 25.304 11.122 -28.029 1.00 83.44 86 ALA A CA 1
ATOM 591 C C . ALA A 1 86 ? 25.343 12.565 -27.501 1.00 83.44 86 ALA A C 1
ATOM 593 O O . ALA A 1 86 ? 26.060 13.398 -28.049 1.00 83.44 86 ALA A O 1
ATOM 594 N N . GLY A 1 87 ? 24.640 12.851 -26.398 1.00 86.50 87 GLY A N 1
ATOM 595 C CA . GLY A 1 87 ? 24.675 14.164 -25.743 1.00 86.50 87 GLY A CA 1
ATOM 596 C C . GLY A 1 87 ? 26.006 14.484 -25.052 1.00 86.50 87 GLY A C 1
ATOM 597 O O . GLY A 1 87 ? 26.304 15.650 -24.814 1.00 86.50 87 GLY A O 1
ATOM 598 N N . LEU A 1 88 ? 26.815 13.463 -24.752 1.00 89.31 88 LEU A N 1
ATOM 599 C CA . LEU A 1 88 ? 28.110 13.592 -24.075 1.00 89.31 88 LEU A CA 1
ATOM 600 C C . LEU A 1 88 ? 29.308 13.537 -25.040 1.00 89.31 88 LEU A C 1
ATOM 602 O O . LEU A 1 88 ? 30.450 13.614 -24.594 1.00 89.31 88 LEU A O 1
ATOM 606 N N . GLY A 1 89 ? 29.070 13.385 -26.349 1.00 90.75 89 GLY A N 1
ATOM 607 C CA . GLY A 1 89 ? 30.128 13.297 -27.362 1.00 90.75 89 GLY A CA 1
ATOM 608 C C . GLY A 1 89 ? 30.978 12.022 -27.286 1.00 90.75 89 GLY A C 1
ATOM 609 O O . GLY A 1 89 ? 32.075 11.986 -27.840 1.00 90.75 89 GLY A O 1
ATOM 610 N N . ALA A 1 90 ? 30.506 10.977 -26.602 1.00 89.50 90 ALA A N 1
ATOM 611 C CA . ALA A 1 90 ? 31.256 9.739 -26.424 1.00 89.50 90 ALA A CA 1
ATOM 612 C C . ALA A 1 90 ? 30.943 8.718 -27.531 1.00 89.50 90 ALA A C 1
ATOM 614 O O . ALA A 1 90 ? 29.781 8.436 -27.827 1.00 89.50 90 ALA A O 1
ATOM 615 N N . SER A 1 91 ? 31.978 8.111 -28.115 1.00 90.19 91 SER A N 1
ATOM 616 C CA . SER A 1 91 ? 31.861 7.095 -29.170 1.00 90.19 91 SER A CA 1
ATOM 617 C C . SER A 1 91 ? 31.674 5.685 -28.593 1.00 90.19 91 SER A C 1
ATOM 619 O O . SER A 1 91 ? 32.537 4.817 -28.702 1.00 90.19 91 SER A O 1
ATOM 621 N N . PHE A 1 92 ? 30.527 5.435 -27.964 1.00 88.31 92 PHE A N 1
ATOM 622 C CA . PHE A 1 92 ? 30.143 4.087 -27.533 1.00 88.31 92 PHE A CA 1
ATOM 623 C C . PHE A 1 92 ? 29.276 3.383 -28.581 1.00 88.31 92 PHE A C 1
ATOM 625 O O . PHE A 1 92 ? 28.545 4.025 -29.332 1.00 88.31 92 PHE A O 1
ATOM 632 N N . ASN A 1 93 ? 29.323 2.045 -28.613 1.00 90.94 93 ASN A N 1
ATOM 633 C CA . ASN A 1 93 ? 28.402 1.261 -29.435 1.00 90.94 93 ASN A CA 1
ATOM 634 C C . ASN A 1 93 ? 26.967 1.413 -28.876 1.00 90.94 93 ASN A C 1
ATOM 636 O O . ASN A 1 93 ? 26.713 0.957 -27.754 1.00 90.94 93 ASN A O 1
ATOM 640 N N . PRO A 1 94 ? 26.024 2.005 -29.633 1.00 85.44 94 PRO A N 1
ATOM 641 C CA . PRO A 1 94 ? 24.687 2.332 -29.137 1.00 85.44 94 PRO A CA 1
ATOM 642 C C . PRO A 1 94 ? 23.856 1.093 -28.776 1.00 85.44 94 PRO A C 1
ATOM 644 O O . PRO A 1 94 ? 22.968 1.156 -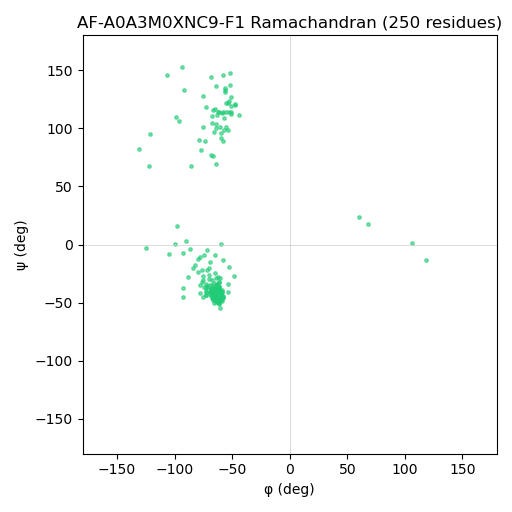27.928 1.00 85.44 94 PRO A O 1
ATOM 647 N N . HIS A 1 95 ? 24.156 -0.064 -29.373 1.00 89.62 95 HIS A N 1
ATOM 648 C CA . HIS A 1 95 ? 23.477 -1.314 -29.036 1.00 89.62 95 HIS A CA 1
ATOM 649 C C . HIS A 1 95 ? 23.889 -1.834 -27.655 1.00 89.62 95 HIS A C 1
ATOM 651 O O . HIS A 1 95 ? 23.051 -2.366 -26.927 1.00 89.62 95 HIS A O 1
ATOM 657 N N . LEU A 1 96 ? 25.157 -1.644 -27.263 1.00 88.75 96 LEU A N 1
ATOM 658 C CA . LEU A 1 96 ? 25.631 -2.023 -25.930 1.00 88.75 96 LEU A CA 1
ATOM 659 C C . LEU A 1 96 ? 25.027 -1.123 -24.854 1.00 88.75 96 LEU A C 1
ATOM 661 O O . LEU A 1 96 ? 24.583 -1.626 -23.824 1.00 88.75 96 LEU A O 1
ATOM 665 N N . THR A 1 97 ? 24.960 0.188 -25.086 1.00 87.75 97 THR A N 1
ATOM 666 C CA . THR A 1 97 ? 24.399 1.122 -24.100 1.00 87.75 97 THR A CA 1
ATOM 667 C C . THR A 1 97 ? 22.887 0.944 -23.943 1.00 87.75 97 THR A C 1
ATOM 669 O O . THR A 1 97 ? 22.388 1.011 -22.820 1.00 87.75 97 THR A O 1
ATOM 672 N N . LEU A 1 98 ? 22.168 0.607 -25.022 1.00 85.94 98 LEU A N 1
ATOM 673 C CA . LEU A 1 98 ? 20.758 0.210 -24.971 1.00 85.94 98 LEU A CA 1
ATOM 674 C C . LEU A 1 98 ? 20.563 -1.081 -24.170 1.00 85.94 98 LEU A C 1
ATOM 676 O O . LEU A 1 98 ? 19.709 -1.123 -23.287 1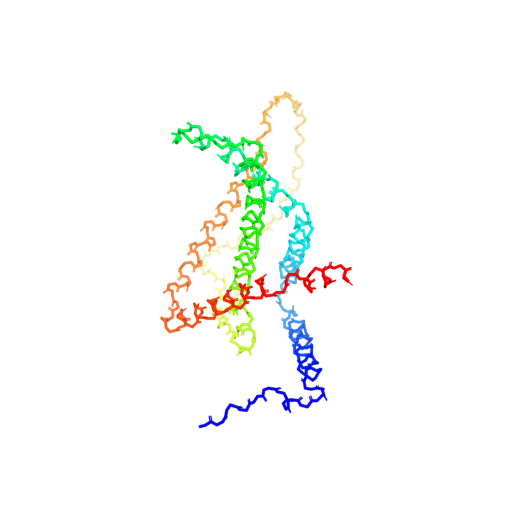.00 85.94 98 LEU A O 1
ATOM 680 N N . ALA A 1 99 ? 21.355 -2.124 -24.442 1.00 84.12 99 ALA A N 1
ATOM 681 C CA . ALA A 1 99 ? 21.243 -3.403 -23.740 1.00 84.12 99 ALA A CA 1
ATOM 682 C C . ALA A 1 99 ? 21.540 -3.256 -22.239 1.00 84.12 99 ALA A C 1
ATOM 684 O O . ALA A 1 99 ? 20.768 -3.730 -21.404 1.00 84.12 99 ALA A O 1
ATOM 685 N N . VAL A 1 100 ? 22.616 -2.544 -21.886 1.00 86.12 100 VAL A N 1
ATOM 686 C CA . VAL A 1 100 ? 22.970 -2.252 -20.490 1.00 86.12 100 VAL A CA 1
ATOM 687 C C . VAL A 1 100 ? 21.880 -1.411 -19.825 1.00 86.12 100 VAL A C 1
ATOM 689 O O . VAL A 1 100 ? 21.428 -1.761 -18.736 1.00 86.12 100 VAL A O 1
ATOM 692 N N . GLY A 1 101 ? 21.399 -0.356 -20.488 1.00 82.81 101 GLY A N 1
ATOM 693 C CA . GLY A 1 101 ? 20.308 0.482 -19.989 1.00 82.81 101 GLY A CA 1
ATOM 694 C C . GLY A 1 101 ? 19.019 -0.306 -19.750 1.00 82.81 101 GLY A C 1
ATOM 695 O O . GLY A 1 101 ? 18.381 -0.136 -18.714 1.00 82.81 101 GLY A O 1
ATOM 696 N N . ALA A 1 102 ? 18.669 -1.231 -20.645 1.00 80.50 102 ALA A N 1
ATOM 697 C CA . ALA A 1 102 ? 17.490 -2.078 -20.504 1.00 80.50 102 ALA A CA 1
A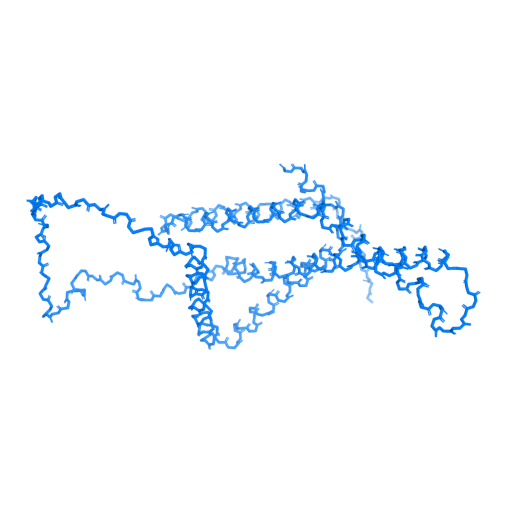TOM 698 C C . ALA A 1 102 ? 17.614 -3.063 -19.330 1.00 80.50 102 ALA A C 1
ATOM 700 O O . ALA A 1 102 ? 16.664 -3.216 -18.564 1.00 80.50 102 ALA A O 1
ATOM 701 N N . VAL A 1 103 ? 18.777 -3.698 -19.143 1.00 85.12 103 VAL A N 1
ATOM 702 C CA . VAL A 1 103 ? 19.019 -4.622 -18.017 1.00 85.12 103 VAL A CA 1
ATOM 703 C C . VAL A 1 103 ? 19.009 -3.876 -16.683 1.00 85.12 103 VAL A C 1
ATOM 705 O O . VAL A 1 103 ? 18.321 -4.294 -15.749 1.00 85.12 103 VAL A O 1
ATOM 708 N N . VAL A 1 104 ? 19.725 -2.751 -16.595 1.00 84.12 104 VAL A N 1
ATOM 709 C CA . VAL A 1 104 ? 19.739 -1.890 -15.401 1.00 84.12 104 VAL A CA 1
ATOM 710 C C . VAL A 1 104 ? 18.335 -1.357 -15.121 1.00 84.12 104 VAL A C 1
ATOM 712 O O . VAL A 1 104 ? 17.886 -1.373 -13.976 1.00 84.12 104 VAL A O 1
ATOM 715 N N . GLY A 1 105 ? 17.605 -0.966 -16.164 1.00 80.81 105 GLY A N 1
ATOM 716 C CA . GLY A 1 105 ? 16.223 -0.522 -16.075 1.00 80.81 105 GLY A CA 1
ATOM 717 C C . GLY A 1 105 ? 15.281 -1.589 -15.547 1.00 80.81 105 GLY A C 1
ATOM 718 O O . GLY A 1 105 ? 14.544 -1.334 -14.598 1.00 80.81 105 GLY A O 1
ATOM 719 N N . ALA A 1 106 ? 15.343 -2.803 -16.092 1.00 77.81 106 ALA A N 1
ATOM 720 C CA . ALA A 1 106 ? 14.551 -3.931 -15.614 1.00 77.81 106 ALA A CA 1
ATOM 721 C C . ALA A 1 106 ? 14.831 -4.228 -14.132 1.00 77.81 106 ALA A C 1
ATOM 723 O O . ALA A 1 106 ? 13.898 -4.432 -13.351 1.00 77.81 106 ALA A O 1
ATOM 724 N N . ALA A 1 107 ? 16.107 -4.220 -13.731 1.00 75.69 107 ALA A N 1
ATOM 725 C CA . ALA A 1 107 ? 16.517 -4.437 -12.347 1.00 75.69 107 ALA A CA 1
ATOM 726 C C . ALA A 1 107 ? 15.991 -3.332 -11.413 1.00 75.69 107 ALA A C 1
ATOM 728 O O . ALA A 1 107 ? 15.413 -3.634 -10.366 1.00 75.69 107 ALA A O 1
ATOM 729 N N . ALA A 1 108 ? 16.124 -2.065 -11.813 1.00 77.56 108 ALA A N 1
ATOM 730 C CA . ALA A 1 108 ? 15.619 -0.916 -11.067 1.00 77.56 108 ALA A CA 1
ATOM 731 C C . ALA A 1 108 ? 14.085 -0.928 -10.953 1.00 77.56 108 ALA A C 1
ATOM 733 O O . ALA A 1 108 ? 13.547 -0.743 -9.863 1.00 77.56 108 ALA A O 1
ATOM 734 N N . GLY A 1 109 ? 13.371 -1.222 -12.043 1.00 75.19 109 GLY A N 1
ATOM 735 C CA . GLY A 1 109 ? 11.912 -1.353 -12.046 1.00 75.19 109 GLY A CA 1
ATOM 736 C C . GLY A 1 109 ? 11.425 -2.474 -11.132 1.00 75.19 109 GLY A C 1
ATOM 737 O O . GLY A 1 109 ? 10.444 -2.307 -10.406 1.00 75.19 109 GLY A O 1
ATOM 738 N N . LEU A 1 110 ? 12.145 -3.598 -11.091 1.00 79.44 110 LEU A N 1
ATOM 739 C CA . LEU A 1 110 ? 11.833 -4.694 -10.179 1.00 79.44 110 LEU A CA 1
ATOM 740 C C . LEU A 1 110 ? 12.069 -4.309 -8.708 1.00 79.44 110 LEU A C 1
ATOM 742 O O . LEU A 1 110 ? 11.270 -4.687 -7.850 1.00 79.44 110 LEU A O 1
ATOM 746 N N . LEU A 1 111 ? 13.132 -3.558 -8.407 1.00 75.94 111 LEU A N 1
ATOM 747 C CA . LEU A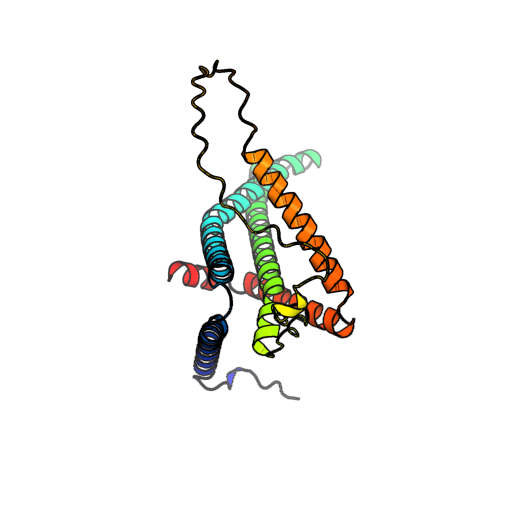 1 111 ? 13.382 -3.018 -7.066 1.00 75.94 111 LEU A CA 1
ATOM 748 C C . LEU A 1 111 ? 12.287 -2.034 -6.646 1.00 75.94 111 LEU A C 1
ATOM 750 O O . LEU A 1 111 ? 11.765 -2.151 -5.538 1.00 75.94 111 LEU A O 1
ATOM 754 N N . LEU A 1 112 ? 11.884 -1.128 -7.539 1.00 76.81 112 LEU A N 1
ATOM 755 C CA . LEU A 1 112 ? 10.811 -0.168 -7.286 1.00 76.81 112 LEU A CA 1
ATOM 756 C C . LEU A 1 112 ? 9.477 -0.875 -7.025 1.00 76.81 112 LEU A C 1
ATOM 758 O O . LEU A 1 112 ? 8.769 -0.537 -6.080 1.00 76.81 112 LEU A O 1
ATOM 762 N N . TYR A 1 113 ? 9.172 -1.917 -7.802 1.00 78.81 113 TYR A N 1
ATOM 763 C CA . TYR A 1 113 ? 8.015 -2.776 -7.566 1.00 78.81 113 TYR A CA 1
ATOM 764 C C . TYR A 1 113 ? 8.062 -3.432 -6.176 1.00 78.81 113 TYR A C 1
ATOM 766 O O . TYR A 1 113 ? 7.060 -3.434 -5.460 1.00 78.81 113 TYR A O 1
ATOM 774 N N . ARG A 1 114 ? 9.220 -3.959 -5.751 1.00 78.31 114 ARG A N 1
ATOM 775 C CA . ARG A 1 114 ? 9.379 -4.539 -4.403 1.00 78.31 114 ARG A CA 1
ATOM 776 C C . ARG A 1 114 ? 9.188 -3.498 -3.308 1.00 78.31 114 ARG A C 1
ATOM 778 O O . ARG A 1 114 ? 8.535 -3.798 -2.314 1.00 78.31 114 ARG A O 1
ATOM 785 N N . PHE A 1 115 ? 9.719 -2.297 -3.505 1.00 72.50 115 PHE A N 1
ATOM 786 C CA . P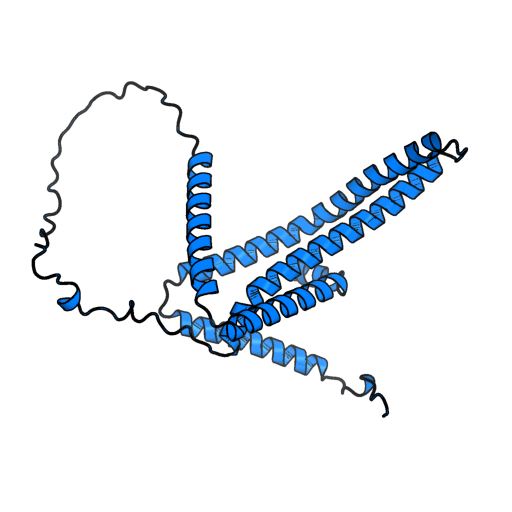HE A 1 115 ? 9.554 -1.193 -2.570 1.00 72.50 115 PHE A CA 1
ATOM 787 C C . PHE A 1 115 ? 8.084 -0.778 -2.444 1.00 72.50 115 PHE A C 1
ATOM 789 O O . PHE A 1 115 ? 7.574 -0.679 -1.332 1.00 72.50 115 PHE A O 1
ATOM 796 N N . ALA A 1 116 ? 7.374 -0.633 -3.565 1.00 74.56 116 ALA A N 1
ATOM 797 C CA . ALA A 1 116 ? 5.946 -0.325 -3.575 1.00 74.56 116 ALA A CA 1
ATOM 798 C C . ALA A 1 116 ? 5.122 -1.407 -2.856 1.00 74.56 116 ALA A C 1
ATOM 800 O O . ALA A 1 116 ? 4.283 -1.089 -2.017 1.00 74.56 116 ALA A O 1
ATOM 801 N N . MET A 1 117 ? 5.405 -2.688 -3.116 1.00 76.94 117 MET A N 1
ATOM 802 C CA . MET A 1 117 ? 4.747 -3.803 -2.424 1.00 76.94 117 MET A CA 1
ATOM 803 C C . MET A 1 117 ? 5.013 -3.772 -0.915 1.00 76.94 117 MET A C 1
ATOM 805 O O . MET A 1 117 ? 4.073 -3.871 -0.127 1.00 76.94 117 MET A O 1
ATOM 809 N N . ALA A 1 118 ? 6.271 -3.586 -0.506 1.00 72.12 118 ALA A N 1
ATOM 810 C CA . ALA A 1 118 ? 6.647 -3.481 0.901 1.00 72.12 118 ALA A CA 1
ATOM 811 C C . ALA A 1 118 ? 5.951 -2.294 1.584 1.00 72.12 118 ALA A C 1
ATOM 813 O O . ALA A 1 118 ? 5.458 -2.440 2.698 1.00 72.12 118 ALA A O 1
ATOM 814 N N . LEU A 1 119 ? 5.834 -1.155 0.895 1.00 71.44 119 LEU A N 1
ATOM 815 C CA . LEU A 1 119 ? 5.132 0.028 1.387 1.00 71.44 119 LEU A CA 1
ATOM 816 C C . LEU A 1 119 ? 3.629 -0.225 1.561 1.00 71.44 119 LEU A C 1
ATOM 818 O O . LEU A 1 119 ? 3.070 0.112 2.598 1.00 71.44 119 LEU A O 1
ATOM 822 N N . THR A 1 120 ? 2.967 -0.857 0.588 1.00 74.50 120 THR A N 1
ATOM 823 C CA . THR A 1 120 ? 1.534 -1.181 0.715 1.00 74.50 120 THR A CA 1
ATOM 824 C C . THR A 1 120 ? 1.261 -2.153 1.862 1.00 74.50 120 THR A C 1
ATOM 826 O O . THR A 1 120 ? 0.314 -1.947 2.618 1.00 74.50 120 THR A O 1
ATOM 829 N N . LEU A 1 121 ? 2.121 -3.161 2.051 1.00 72.44 121 LEU A N 1
ATOM 830 C CA . LEU A 1 121 ? 2.008 -4.102 3.164 1.00 72.44 121 LEU A CA 1
ATOM 831 C C . LEU A 1 121 ? 2.276 -3.413 4.509 1.00 72.44 121 LEU A C 1
ATOM 833 O O . LEU A 1 121 ? 1.571 -3.671 5.480 1.00 72.44 121 LEU A O 1
ATOM 837 N N . ALA A 1 122 ? 3.257 -2.509 4.552 1.00 67.50 122 ALA A N 1
ATOM 838 C CA . ALA A 1 122 ? 3.547 -1.686 5.718 1.00 67.50 122 ALA A CA 1
ATOM 839 C C . ALA A 1 122 ? 2.348 -0.811 6.107 1.00 67.50 122 ALA A C 1
ATOM 841 O O . ALA A 1 122 ? 1.984 -0.761 7.276 1.00 67.50 122 ALA A O 1
ATOM 842 N N . ILE A 1 123 ? 1.692 -0.172 5.135 1.00 71.06 123 ILE A N 1
ATOM 843 C CA . ILE A 1 123 ? 0.486 0.630 5.379 1.00 71.06 123 ILE A CA 1
ATOM 844 C C . ILE A 1 123 ? -0.660 -0.259 5.873 1.00 71.06 123 ILE A C 1
ATOM 846 O O . ILE A 1 123 ? -1.308 0.085 6.857 1.00 71.06 123 ILE A O 1
ATOM 850 N N . ALA A 1 124 ? -0.888 -1.413 5.241 1.00 75.06 124 ALA A N 1
ATOM 851 C CA . ALA A 1 124 ? -1.949 -2.337 5.637 1.00 75.06 124 ALA A CA 1
ATOM 852 C C . ALA A 1 124 ? -1.752 -2.862 7.069 1.00 75.06 124 ALA A C 1
ATOM 854 O O . ALA A 1 124 ? -2.665 -2.782 7.889 1.00 75.06 124 ALA A O 1
ATOM 855 N N . LEU A 1 125 ? -0.549 -3.343 7.399 1.00 70.94 125 LEU A N 1
ATOM 856 C CA . LEU A 1 125 ? -0.219 -3.815 8.746 1.00 70.94 125 LEU A CA 1
ATOM 857 C C . LEU A 1 125 ? -0.195 -2.677 9.765 1.00 70.94 125 LEU A C 1
ATOM 859 O O . LEU A 1 125 ? -0.673 -2.858 10.878 1.00 70.94 125 LEU A O 1
ATOM 863 N N . GLY A 1 126 ? 0.304 -1.499 9.391 1.00 68.50 126 GLY A N 1
ATOM 864 C CA . GLY A 1 126 ? 0.278 -0.310 10.239 1.00 68.50 126 GLY A CA 1
ATOM 865 C C . GLY A 1 126 ? -1.148 0.128 10.580 1.00 68.50 126 GLY A C 1
ATOM 866 O O . GLY A 1 126 ? -1.412 0.484 11.723 1.00 68.50 126 GLY A O 1
ATOM 867 N N . ALA A 1 127 ? -2.080 0.034 9.628 1.00 72.69 127 ALA A N 1
ATOM 868 C CA . ALA A 1 127 ? -3.494 0.343 9.843 1.00 72.69 127 ALA A CA 1
ATOM 869 C C . ALA A 1 127 ? -4.224 -0.727 10.675 1.00 72.69 127 ALA A C 1
ATOM 871 O O . ALA A 1 127 ? -5.104 -0.388 11.462 1.00 72.69 127 ALA A O 1
ATOM 872 N N . LEU A 1 128 ? -3.851 -2.003 10.531 1.00 74.44 128 LEU A N 1
ATOM 873 C CA . LEU A 1 128 ? -4.415 -3.121 11.302 1.00 74.44 128 LEU A CA 1
ATOM 874 C C . LEU A 1 128 ? -3.826 -3.244 12.717 1.00 74.44 128 LEU A C 1
ATOM 876 O O . LEU A 1 128 ? -4.448 -3.822 13.604 1.00 74.44 128 LEU A O 1
ATOM 880 N N . SER A 1 129 ? -2.622 -2.723 12.950 1.00 73.62 129 SER A N 1
ATOM 881 C CA . SER A 1 129 ? -1.906 -2.915 14.213 1.00 73.62 129 SER A CA 1
ATOM 882 C C . SER A 1 129 ? -2.638 -2.335 15.439 1.00 73.62 129 SER A C 1
ATOM 884 O O . SER A 1 129 ? -2.739 -3.053 16.435 1.00 73.62 129 SER A O 1
AT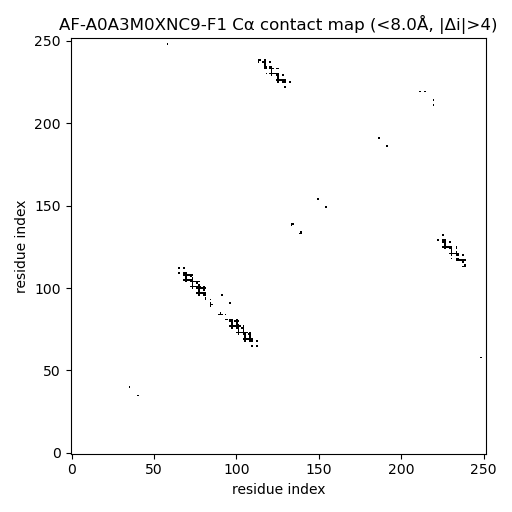OM 886 N N . PRO A 1 130 ? -3.230 -1.122 15.396 1.00 72.19 130 PRO A N 1
ATOM 887 C CA . PRO A 1 130 ? -4.043 -0.587 16.490 1.00 72.19 130 PRO A CA 1
ATOM 888 C C . PRO A 1 130 ? -5.241 -1.462 16.855 1.00 72.19 130 PRO A C 1
ATOM 890 O O . PRO A 1 130 ? -5.532 -1.647 18.034 1.00 72.19 130 PRO A O 1
ATOM 893 N N . THR A 1 131 ? -5.930 -2.012 15.855 1.00 74.12 131 THR A N 1
ATOM 894 C CA . THR A 1 131 ? -7.091 -2.885 16.051 1.00 74.12 131 THR A CA 1
ATOM 895 C C . THR A 1 131 ? -6.674 -4.203 16.685 1.00 74.12 131 THR A C 1
ATOM 897 O O . THR A 1 131 ? -7.265 -4.610 17.682 1.00 74.12 131 THR A O 1
ATOM 900 N N . VAL A 1 132 ? -5.608 -4.831 16.182 1.00 72.62 132 VAL A N 1
ATOM 901 C CA . VAL A 1 132 ? -5.053 -6.058 16.777 1.00 72.62 132 VAL A CA 1
ATOM 902 C C . VAL A 1 132 ? -4.582 -5.806 18.211 1.00 72.62 132 VAL A C 1
ATOM 904 O O . VAL A 1 132 ? -4.857 -6.611 19.096 1.00 72.62 132 VAL A O 1
ATOM 907 N N . PHE A 1 133 ? -3.931 -4.669 18.469 1.00 75.38 133 PHE A N 1
ATOM 908 C CA . PHE A 1 133 ? -3.493 -4.284 19.809 1.00 75.38 133 PHE A CA 1
ATOM 909 C C . PHE A 1 133 ? -4.672 -4.073 20.768 1.00 75.38 133 PHE A C 1
ATOM 911 O O . PHE A 1 133 ? -4.634 -4.563 21.895 1.00 75.38 133 PHE A O 1
ATOM 918 N N . ALA A 1 134 ? -5.730 -3.383 20.333 1.00 73.44 134 ALA A N 1
ATOM 919 C CA . ALA A 1 134 ? -6.927 -3.159 21.142 1.00 73.44 134 ALA A CA 1
ATOM 920 C C . ALA A 1 134 ? -7.625 -4.477 21.515 1.00 73.44 134 ALA A C 1
ATOM 922 O O . ALA A 1 134 ? -8.005 -4.659 22.672 1.00 73.44 134 ALA A O 1
ATOM 923 N N . VAL A 1 135 ? -7.722 -5.418 20.566 1.00 76.75 135 VAL A N 1
ATOM 924 C CA . VAL A 1 135 ? -8.263 -6.765 20.813 1.00 76.75 135 VAL A CA 1
ATOM 925 C C . VAL A 1 135 ? -7.376 -7.533 21.793 1.00 76.75 135 VAL A C 1
ATOM 927 O O . VAL A 1 135 ? -7.871 -8.043 22.794 1.00 76.75 135 VAL A O 1
ATOM 930 N N . ALA A 1 136 ? -6.061 -7.565 21.561 1.00 76.44 136 ALA A N 1
ATOM 931 C CA . ALA A 1 136 ? -5.120 -8.319 22.391 1.00 76.44 136 ALA A CA 1
ATOM 932 C C . ALA A 1 136 ? -5.042 -7.806 23.837 1.00 76.44 136 ALA A C 1
ATOM 934 O O . ALA A 1 136 ? -4.862 -8.584 24.769 1.00 76.44 136 ALA A O 1
ATOM 935 N N . THR A 1 137 ? -5.179 -6.494 24.033 1.00 77.50 137 THR A N 1
ATOM 936 C CA . THR A 1 137 ? -5.153 -5.873 25.366 1.00 77.50 137 THR A CA 1
ATOM 937 C C . THR A 1 137 ? -6.519 -5.851 26.047 1.00 77.50 137 THR A C 1
ATOM 939 O O . THR A 1 137 ? -6.619 -5.419 27.194 1.00 77.50 137 THR A O 1
ATOM 942 N N . GLY A 1 138 ? -7.579 -6.305 25.366 1.00 70.81 138 GLY A N 1
ATOM 943 C CA . GLY A 1 138 ? -8.941 -6.263 25.888 1.00 70.81 138 GLY A CA 1
ATOM 944 C C . GLY A 1 138 ? -9.417 -4.843 26.205 1.00 70.81 138 GLY A C 1
ATOM 945 O O . GLY A 1 138 ? -10.313 -4.671 27.036 1.00 70.81 138 GLY A O 1
ATOM 946 N N . VAL A 1 139 ? -8.833 -3.816 25.576 1.00 70.38 139 VAL A N 1
ATOM 947 C CA . VAL A 1 139 ? -9.244 -2.421 25.760 1.00 70.38 139 VAL A CA 1
ATOM 948 C C . VAL A 1 139 ? -10.562 -2.229 25.024 1.00 70.38 139 VAL A C 1
ATOM 950 O O . VAL A 1 139 ? -10.614 -1.880 23.847 1.00 70.38 139 VAL A O 1
ATOM 953 N N . HIS A 1 140 ? -11.656 -2.488 25.733 1.00 65.38 140 HIS A N 1
ATOM 954 C CA . HIS A 1 140 ? -12.989 -2.181 25.249 1.00 65.38 140 HIS A CA 1
ATOM 955 C C . HIS A 1 140 ? -13.141 -0.664 25.325 1.00 65.38 140 HIS A C 1
ATOM 957 O O . HIS A 1 140 ? -13.033 -0.082 26.407 1.00 65.38 140 HIS A O 1
ATOM 963 N N . ALA A 1 141 ? -13.358 -0.012 24.180 1.00 58.94 141 ALA A N 1
ATOM 964 C CA . ALA A 1 141 ? -13.713 1.400 24.164 1.00 58.94 141 ALA A CA 1
ATOM 965 C C . ALA A 1 141 ? -14.882 1.600 25.135 1.00 58.94 141 ALA A C 1
ATOM 967 O O . ALA A 1 141 ? -15.875 0.871 25.057 1.00 58.94 141 ALA A O 1
ATOM 968 N N . ALA A 1 142 ? -14.737 2.536 26.079 1.00 55.94 142 ALA A N 1
ATOM 969 C CA . ALA A 1 142 ? -15.796 2.854 27.023 1.00 55.94 142 ALA A CA 1
ATOM 970 C C . ALA A 1 142 ? -17.070 3.099 26.213 1.00 55.94 142 ALA A C 1
ATOM 972 O O . ALA A 1 142 ? -17.111 4.014 25.388 1.00 55.94 142 ALA A O 1
ATOM 973 N N . ARG A 1 143 ? -18.061 2.213 26.385 1.00 54.56 143 ARG A N 1
ATOM 974 C CA . ARG A 1 143 ? -19.319 2.259 25.640 1.00 54.56 143 ARG A CA 1
ATOM 975 C C . ARG A 1 143 ? -19.841 3.689 25.778 1.00 54.56 143 ARG A C 1
ATOM 977 O O . ARG A 1 143 ? -20.001 4.124 26.923 1.00 54.56 143 ARG A O 1
ATOM 984 N N . PRO A 1 144 ? -20.015 4.451 24.682 1.00 54.84 144 PRO A N 1
ATOM 985 C CA . PRO A 1 144 ? -20.427 5.837 24.799 1.00 54.84 144 PRO A CA 1
ATOM 986 C C . PRO A 1 144 ? -21.701 5.865 25.635 1.00 54.84 144 PRO A C 1
ATOM 988 O O . PRO A 1 144 ? -22.680 5.199 25.301 1.00 54.84 144 PRO A O 1
ATOM 991 N N . ALA A 1 145 ? -21.672 6.597 26.749 1.00 57.84 145 ALA A N 1
ATOM 992 C CA . ALA A 1 145 ? -22.785 6.664 27.695 1.00 57.84 145 ALA A CA 1
ATOM 993 C C . ALA A 1 145 ? -24.094 7.150 27.035 1.00 57.84 145 ALA A C 1
ATOM 995 O O . ALA A 1 145 ? -25.166 6.965 27.596 1.00 57.84 145 ALA A O 1
ATOM 996 N N . ALA A 1 146 ? -24.010 7.702 25.820 1.00 54.84 146 ALA A N 1
ATOM 997 C CA . ALA A 1 146 ? -25.133 8.073 24.965 1.00 54.84 146 ALA A CA 1
ATOM 998 C C . ALA A 1 146 ? -25.929 6.882 24.385 1.00 54.84 146 ALA A C 1
ATOM 1000 O O . ALA A 1 146 ? -27.043 7.078 23.920 1.00 54.84 146 ALA A O 1
ATOM 1001 N N . GLN A 1 147 ? -25.398 5.653 24.422 1.00 49.97 147 GLN A N 1
ATOM 1002 C CA . GLN A 1 147 ? -26.144 4.421 24.107 1.00 49.97 147 GLN A CA 1
ATOM 1003 C C . GLN A 1 147 ? -26.647 3.697 25.361 1.00 49.97 147 GLN A C 1
ATOM 1005 O O . GLN A 1 147 ? -27.043 2.530 25.307 1.00 49.97 147 GLN A O 1
ATOM 1010 N N . ARG A 1 148 ? -26.668 4.377 26.512 1.00 52.59 148 ARG A N 1
ATOM 1011 C CA . ARG A 1 148 ? -27.619 4.008 27.555 1.00 52.59 148 ARG A CA 1
ATOM 1012 C C . ARG A 1 148 ? -28.980 4.148 26.885 1.00 52.59 148 ARG A C 1
ATOM 1014 O O . ARG A 1 148 ? -29.308 5.243 26.444 1.00 52.59 148 ARG A O 1
ATOM 1021 N N . ALA A 1 149 ? -29.681 3.034 26.686 1.00 56.16 149 ALA A N 1
ATOM 1022 C CA . ALA A 1 149 ? -31.052 3.056 26.211 1.00 56.16 149 ALA A CA 1
ATOM 1023 C C . ALA A 1 149 ? -31.811 3.977 27.167 1.00 56.16 149 ALA A C 1
ATOM 1025 O O . ALA A 1 149 ? -32.095 3.585 28.298 1.00 56.16 149 ALA A O 1
ATOM 1026 N N . LEU A 1 150 ? -31.998 5.229 26.749 1.00 58.31 150 LEU A N 1
ATOM 1027 C CA . LEU A 1 150 ? -32.858 6.177 27.427 1.00 58.31 150 LEU A CA 1
ATOM 1028 C C . LEU A 1 150 ? -34.181 5.437 27.551 1.00 58.31 150 LEU A C 1
ATOM 1030 O O . LEU A 1 150 ? -34.679 4.892 26.555 1.00 58.31 150 LEU A O 1
ATOM 1034 N N . ALA A 1 151 ? -34.678 5.300 28.779 1.00 65.56 151 ALA A N 1
ATOM 1035 C CA . ALA A 1 151 ? -35.953 4.638 28.986 1.00 65.56 151 ALA A CA 1
ATOM 1036 C C . ALA A 1 151 ? -36.982 5.311 28.056 1.00 65.56 151 ALA A C 1
ATOM 1038 O O . ALA A 1 151 ? -36.859 6.510 27.796 1.00 65.56 151 ALA A O 1
ATOM 1039 N N . PRO A 1 152 ? -37.986 4.593 27.526 1.00 62.72 152 PRO A N 1
ATOM 1040 C CA . PRO A 1 152 ? -39.009 5.193 26.662 1.00 62.72 152 PRO A CA 1
ATOM 1041 C C . PRO A 1 152 ? -39.622 6.482 27.247 1.00 62.72 152 PRO A C 1
ATOM 1043 O O . PRO A 1 152 ? -40.031 7.369 26.506 1.00 62.72 152 PRO A O 1
ATOM 1046 N N . GLU A 1 153 ? -39.617 6.601 28.577 1.00 63.31 153 GLU A N 1
ATOM 1047 C CA . GLU A 1 153 ? -40.038 7.772 29.350 1.00 63.31 153 GLU A CA 1
ATOM 1048 C C . GLU A 1 153 ? -39.097 8.987 29.228 1.00 63.31 153 GLU A C 1
ATOM 1050 O O . GLU A 1 153 ? -39.566 10.118 29.277 1.00 63.31 153 GLU A O 1
ATOM 1055 N N . GLU A 1 154 ? -37.794 8.795 29.012 1.00 59.88 154 GLU A N 1
ATOM 1056 C CA . GLU A 1 154 ? -36.816 9.878 28.807 1.00 59.88 154 GLU A CA 1
ATOM 1057 C C . GLU A 1 154 ? -36.775 10.372 27.349 1.00 59.88 154 GLU A C 1
ATOM 1059 O O . GLU A 1 154 ? -36.353 11.499 27.090 1.00 59.88 154 GLU A O 1
ATOM 1064 N N . LEU A 1 155 ? -37.250 9.565 26.388 1.00 61.78 155 LEU A N 1
ATOM 1065 C CA . LEU A 1 155 ? -37.502 10.009 25.007 1.00 61.78 155 LEU A CA 1
ATOM 1066 C C . LEU A 1 155 ? -38.829 10.763 24.848 1.00 61.78 155 LEU A C 1
ATOM 1068 O O . LEU A 1 155 ? -39.051 11.396 23.811 1.00 61.78 155 LEU A O 1
ATOM 1072 N N . ALA A 1 156 ? -39.707 10.724 25.852 1.00 62.38 156 ALA A N 1
ATOM 1073 C CA . ALA A 1 156 ? -40.919 11.525 25.871 1.00 62.38 156 ALA A CA 1
ATOM 1074 C C . ALA A 1 156 ? -40.567 12.974 26.238 1.00 62.38 156 ALA A C 1
ATOM 1076 O O . ALA A 1 156 ? -40.702 13.400 27.382 1.00 62.38 156 ALA A O 1
ATOM 1077 N N . LEU A 1 157 ? -40.105 13.743 25.248 1.00 58.44 157 LEU A N 1
ATOM 1078 C CA . LEU A 1 157 ? -39.986 15.198 25.345 1.00 58.44 157 LEU A CA 1
ATOM 1079 C C . LEU A 1 157 ? -41.341 15.784 25.787 1.00 58.44 157 LEU A C 1
ATOM 1081 O O . LEU A 1 157 ? -42.311 15.705 25.023 1.00 58.44 157 LEU A O 1
ATOM 1085 N N . PRO A 1 158 ? -41.438 16.381 26.991 1.00 56.72 158 PRO A N 1
ATOM 1086 C CA . PRO A 1 158 ? -42.680 16.976 27.457 1.00 56.72 158 PRO A CA 1
ATOM 1087 C C . PRO A 1 158 ? -43.065 18.123 26.518 1.00 56.72 158 PRO A C 1
ATOM 1089 O O . PRO A 1 158 ? -42.354 19.121 26.425 1.00 56.72 158 PRO A O 1
ATOM 1092 N N . GLY A 1 159 ? -44.180 17.973 25.800 1.00 62.12 159 GLY A N 1
ATOM 1093 C CA . GLY A 1 159 ? -44.743 19.027 24.949 1.00 62.12 159 GLY A CA 1
ATOM 1094 C C . GLY A 1 159 ? -44.584 18.846 23.438 1.00 62.12 159 GLY A C 1
ATOM 1095 O O . GLY A 1 159 ? -45.069 19.701 22.701 1.00 62.12 159 GLY A O 1
ATOM 1096 N N . VAL A 1 160 ? -43.987 17.752 22.949 1.00 61.81 160 VAL A N 1
ATOM 1097 C CA . VAL A 1 160 ? -44.057 17.408 21.517 1.00 61.81 160 VAL A CA 1
ATOM 1098 C C . VAL A 1 160 ? -45.198 16.406 21.316 1.00 61.81 160 VAL A C 1
ATOM 1100 O O . VAL A 1 160 ? -45.062 15.251 21.724 1.00 61.81 160 VAL A O 1
ATOM 1103 N N . PRO A 1 161 ? -46.346 16.805 20.736 1.00 59.66 161 PRO A N 1
ATOM 1104 C CA . PRO A 1 161 ? -47.409 15.861 20.434 1.00 59.66 161 PRO A CA 1
ATOM 1105 C C . PRO A 1 161 ? -46.879 14.857 19.409 1.00 59.66 161 PRO A C 1
ATOM 1107 O O . PRO A 1 161 ? -46.613 15.207 18.260 1.00 59.66 161 PRO A O 1
ATOM 1110 N N . MET A 1 162 ? -46.716 13.603 19.833 1.00 54.91 162 MET A N 1
ATOM 1111 C CA . MET A 1 162 ? -46.575 12.468 18.928 1.00 54.91 162 MET A CA 1
ATOM 1112 C C . MET A 1 162 ? -47.848 12.432 18.089 1.00 54.91 162 MET A C 1
ATOM 1114 O O . MET A 1 162 ? -48.894 11.964 18.541 1.00 54.91 162 MET A O 1
ATOM 1118 N N . GLN A 1 163 ? -47.784 13.016 16.898 1.00 56.84 163 GLN A N 1
ATOM 1119 C CA . GLN A 1 163 ? -48.868 12.978 15.939 1.00 56.84 163 GLN A CA 1
ATOM 1120 C C . GLN A 1 163 ? -48.993 11.516 15.521 1.00 56.84 163 GLN A C 1
ATOM 1122 O O . GLN A 1 163 ? -48.185 11.011 14.744 1.00 56.84 163 GLN A O 1
ATOM 1127 N N . GLY A 1 164 ? -49.926 10.812 16.169 1.00 54.22 164 GLY A N 1
ATOM 1128 C CA . GLY A 1 164 ? -50.180 9.399 15.948 1.00 54.22 164 GLY A CA 1
ATOM 1129 C C . GLY A 1 164 ? -50.267 9.154 14.454 1.00 54.22 164 GLY A C 1
ATOM 1130 O O . GLY A 1 164 ? -51.079 9.781 13.774 1.00 54.22 164 GLY A O 1
ATOM 1131 N N . GLY A 1 165 ? -49.373 8.303 13.953 1.00 50.66 165 GLY A N 1
ATOM 1132 C CA . GLY A 1 165 ? -49.347 7.896 12.562 1.00 50.66 165 GLY A CA 1
ATOM 1133 C C . GLY A 1 165 ? -50.668 7.231 12.217 1.00 50.66 165 GLY A C 1
ATOM 1134 O O . GLY A 1 165 ? -50.829 6.028 12.398 1.00 50.66 165 GLY A O 1
ATOM 1135 N N . GLN A 1 166 ? -51.612 8.026 11.729 1.00 54.56 166 GLN A N 1
ATOM 1136 C CA . GLN A 1 166 ? -52.692 7.541 10.903 1.00 54.56 166 GLN A CA 1
ATOM 11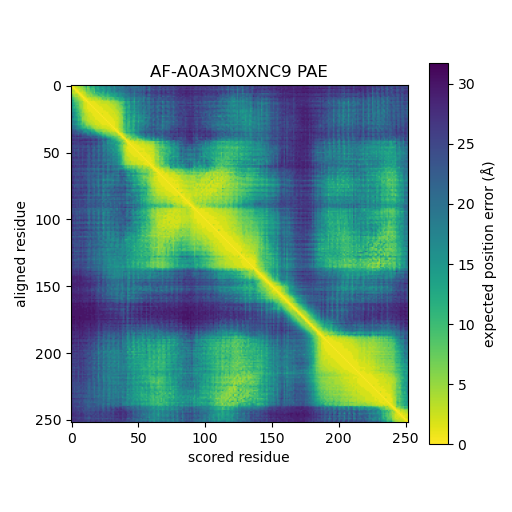37 C C . GLN A 1 166 ? -52.015 7.097 9.599 1.00 54.56 166 GLN A C 1
ATOM 1139 O O . GLN A 1 166 ? -51.466 7.952 8.897 1.00 54.56 166 GLN A O 1
ATOM 1144 N N . PRO A 1 167 ? -51.947 5.787 9.294 1.00 54.06 167 PRO A N 1
ATOM 1145 C CA . PRO A 1 167 ? -51.411 5.343 8.016 1.00 54.06 167 PRO A CA 1
ATOM 1146 C C . PRO A 1 167 ? -52.216 6.038 6.909 1.00 54.06 167 PRO A C 1
ATOM 1148 O O . PRO A 1 167 ? -53.445 6.099 7.026 1.00 54.06 167 PRO A O 1
ATOM 1151 N N . PRO A 1 168 ? -51.562 6.612 5.882 1.00 56.19 168 PRO A N 1
ATOM 1152 C CA . PRO A 1 168 ? -52.264 7.317 4.823 1.00 56.19 168 PRO A CA 1
ATOM 1153 C C . PRO A 1 168 ? -53.249 6.344 4.184 1.00 56.19 168 PRO A C 1
ATOM 1155 O O . PRO A 1 168 ? -52.864 5.321 3.613 1.00 56.19 168 PRO A O 1
ATOM 1158 N N . ALA A 1 169 ? -54.533 6.645 4.363 1.00 56.00 169 ALA A N 1
ATOM 1159 C CA . ALA A 1 169 ? -55.600 5.958 3.675 1.00 56.00 169 ALA A CA 1
ATOM 1160 C C . ALA A 1 169 ? -55.335 6.085 2.175 1.00 56.00 169 ALA A C 1
ATOM 1162 O O . ALA A 1 169 ? -54.965 7.150 1.682 1.00 56.00 169 ALA A O 1
ATOM 1163 N N . ALA A 1 170 ? -55.480 4.961 1.486 1.00 56.59 170 ALA A N 1
ATOM 1164 C CA . ALA A 1 170 ? -55.332 4.833 0.054 1.00 56.59 170 ALA A CA 1
ATOM 1165 C C . ALA A 1 170 ? -56.311 5.767 -0.679 1.00 56.59 170 ALA A C 1
ATOM 1167 O O . ALA A 1 170 ? -57.427 5.374 -1.007 1.00 56.59 170 ALA A O 1
ATOM 1168 N N . GLU A 1 171 ? -55.894 7.001 -0.954 1.00 53.06 171 GLU A N 1
ATOM 1169 C CA . GLU A 1 171 ? -56.508 7.821 -1.991 1.00 53.06 171 GLU A CA 1
ATOM 1170 C C . GLU A 1 171 ? -55.970 7.349 -3.339 1.00 53.06 171 GLU A C 1
ATOM 1172 O O . GLU A 1 171 ? -54.934 7.774 -3.849 1.00 53.06 171 GLU A O 1
ATOM 1177 N N . ALA A 1 172 ? -56.709 6.387 -3.884 1.00 56.72 172 ALA A N 1
ATOM 1178 C CA . ALA A 1 172 ? -56.778 6.123 -5.302 1.00 56.72 172 ALA A CA 1
ATOM 1179 C C . ALA A 1 172 ? -57.202 7.416 -6.019 1.00 56.72 172 ALA A C 1
ATOM 1181 O O . ALA A 1 172 ? -58.376 7.776 -6.028 1.00 56.72 172 ALA A O 1
ATOM 1182 N N . ALA A 1 173 ? -56.239 8.117 -6.610 1.00 54.41 173 ALA A N 1
ATOM 1183 C CA . ALA A 1 173 ? -56.495 9.170 -7.579 1.00 54.41 173 ALA A CA 1
ATOM 1184 C C . ALA A 1 173 ? -55.794 8.795 -8.884 1.00 54.41 173 ALA A C 1
ATOM 1186 O O . ALA A 1 173 ? -54.599 9.009 -9.087 1.00 54.41 173 ALA A O 1
ATOM 1187 N N . GLU A 1 174 ? -56.586 8.166 -9.746 1.00 55.47 174 GLU A N 1
ATOM 1188 C CA . GLU A 1 174 ? -56.340 7.988 -11.165 1.00 55.47 174 GLU A CA 1
ATOM 1189 C C . GLU A 1 174 ? -55.992 9.339 -11.806 1.00 55.47 174 GLU A C 1
ATOM 1191 O O . GLU A 1 174 ? -56.834 10.224 -11.943 1.00 55.47 174 GLU A O 1
ATOM 1196 N N . ALA A 1 175 ? -54.748 9.493 -12.244 1.00 55.41 175 ALA A N 1
ATOM 1197 C CA . ALA A 1 175 ? -54.368 10.524 -13.196 1.00 55.41 175 ALA A CA 1
ATOM 1198 C C . ALA A 1 175 ? -53.545 9.856 -14.296 1.00 55.41 175 ALA A C 1
ATOM 1200 O O . ALA A 1 175 ? -52.315 9.840 -14.280 1.00 55.41 175 ALA A O 1
ATOM 1201 N N . SER A 1 176 ? -54.265 9.264 -15.250 1.00 54.78 176 SER A N 1
ATOM 1202 C CA . SER A 1 176 ? -53.726 8.826 -16.538 1.00 54.78 176 SER A CA 1
ATOM 1203 C C . SER A 1 176 ? -53.353 10.058 -17.368 1.00 54.78 176 SER A C 1
ATOM 1205 O O . SER A 1 176 ? -54.091 10.478 -18.254 1.00 54.78 176 SER A O 1
ATOM 1207 N N . GLY A 1 177 ? -52.225 10.681 -17.036 1.00 50.34 177 GLY A N 1
ATOM 1208 C CA . GLY A 1 177 ? -51.557 11.678 -17.864 1.00 50.34 177 GLY A CA 1
ATOM 1209 C C . GLY A 1 177 ? -50.423 11.009 -18.630 1.00 50.34 177 GLY A C 1
ATOM 1210 O O . GLY A 1 177 ? -49.435 10.597 -18.026 1.00 50.34 177 GLY A O 1
ATOM 1211 N N . SER A 1 178 ? -50.581 10.874 -19.947 1.00 52.50 178 SER A N 1
ATOM 1212 C CA . SER A 1 178 ? -49.552 10.385 -20.871 1.00 52.50 178 SER A CA 1
ATOM 1213 C C . SER A 1 178 ? -48.205 11.080 -20.624 1.00 52.50 178 SER A C 1
ATOM 1215 O O . SER A 1 178 ? -48.137 12.303 -20.761 1.00 52.50 178 SER A O 1
ATOM 1217 N N . PRO A 1 179 ? -47.124 10.347 -20.297 1.00 55.25 179 PRO A N 1
ATOM 1218 C CA . PRO A 1 179 ? -45.809 10.945 -20.170 1.00 55.25 179 PRO A CA 1
ATOM 1219 C C . PRO A 1 179 ? -45.266 11.217 -21.574 1.00 55.25 179 PRO A C 1
ATOM 1221 O O . PRO A 1 179 ? -44.788 10.322 -22.272 1.00 55.25 179 PRO A O 1
ATOM 1224 N N . GLU A 1 180 ? -45.363 12.474 -21.993 1.00 52.66 180 GLU A N 1
ATOM 1225 C CA . GLU A 1 180 ? -44.575 13.019 -23.087 1.00 52.66 180 GLU A CA 1
ATOM 1226 C C . GLU A 1 180 ? -43.098 12.826 -22.731 1.00 52.66 180 GLU A C 1
ATOM 1228 O O . GLU A 1 180 ? -42.578 13.417 -21.782 1.00 52.66 180 GLU A O 1
ATOM 1233 N N . ALA A 1 181 ? -42.458 11.902 -23.448 1.00 55.34 181 ALA A N 1
ATOM 1234 C CA . ALA A 1 181 ? -41.084 11.473 -23.255 1.00 55.34 181 ALA A CA 1
ATOM 1235 C C . ALA A 1 181 ? -40.113 12.613 -23.585 1.00 55.34 181 ALA A C 1
ATOM 1237 O O . ALA A 1 181 ? -39.448 12.630 -24.619 1.00 55.34 181 ALA A O 1
ATOM 1238 N N . THR A 1 182 ? -39.997 13.571 -22.673 1.00 57.47 182 THR A N 1
ATOM 1239 C CA . THR A 1 182 ? -38.808 14.402 -22.580 1.00 57.47 182 THR A CA 1
ATOM 1240 C C . THR A 1 182 ? -37.699 13.471 -22.118 1.00 57.47 182 THR A C 1
ATOM 1242 O O . THR A 1 182 ? -37.658 13.047 -20.965 1.00 57.47 182 THR A O 1
ATOM 1245 N N . ALA A 1 183 ? -36.817 13.106 -23.049 1.00 58.88 183 ALA A N 1
ATOM 1246 C CA . ALA A 1 183 ? -35.542 12.462 -22.770 1.00 58.88 183 ALA A CA 1
ATOM 1247 C C . ALA A 1 183 ? -34.663 13.438 -21.966 1.00 58.88 183 ALA A C 1
ATOM 1249 O O . ALA A 1 183 ? -33.696 14.006 -22.468 1.00 58.88 183 ALA A O 1
ATOM 1250 N N . ALA A 1 184 ? -35.052 13.694 -20.718 1.00 61.34 184 ALA A N 1
ATOM 1251 C CA . ALA A 1 184 ? -34.236 14.377 -19.744 1.00 61.34 184 ALA A CA 1
ATOM 1252 C C . ALA A 1 184 ? -33.004 13.499 -19.550 1.00 61.34 184 ALA A C 1
ATOM 1254 O O . ALA A 1 184 ? -33.119 12.344 -19.131 1.00 61.34 184 ALA A O 1
ATOM 1255 N N . ALA A 1 185 ? -31.850 14.032 -19.954 1.00 65.12 185 ALA A N 1
ATOM 1256 C CA . ALA A 1 185 ? -30.555 13.392 -19.811 1.00 65.12 185 ALA A CA 1
ATOM 1257 C C . ALA A 1 185 ? -30.463 12.791 -18.407 1.00 65.12 185 ALA A C 1
ATOM 1259 O O . ALA A 1 185 ? -30.486 13.525 -17.416 1.00 65.12 185 ALA A O 1
ATOM 1260 N N . GLN A 1 186 ? -30.454 11.456 -18.329 1.00 70.50 186 GLN A N 1
ATOM 1261 C CA . GLN A 1 186 ? -30.363 10.767 -17.052 1.00 70.50 186 GLN A CA 1
ATOM 1262 C C . GLN A 1 186 ? -29.107 11.293 -16.353 1.00 70.50 186 GLN A C 1
ATOM 1264 O O . GLN A 1 186 ? -28.027 11.235 -16.949 1.00 70.50 186 GLN A O 1
ATOM 1269 N N . PRO A 1 187 ? -29.238 11.869 -15.145 1.00 69.06 187 PRO A N 1
ATOM 1270 C CA . PRO A 1 187 ? -28.096 12.402 -14.432 1.00 69.06 187 PRO A CA 1
ATOM 1271 C C . PRO A 1 187 ? -27.075 11.285 -14.280 1.00 69.06 187 PRO A C 1
ATOM 1273 O O . PRO A 1 187 ? -27.419 10.162 -13.907 1.00 69.06 187 PRO A O 1
ATOM 1276 N N . ASP A 1 188 ? -25.836 11.613 -14.624 1.00 84.00 188 ASP A N 1
ATOM 1277 C CA . ASP A 1 188 ? -24.723 10.683 -14.711 1.00 84.00 188 ASP A CA 1
ATOM 1278 C C . ASP A 1 188 ? -24.545 9.977 -13.354 1.00 84.00 188 ASP A C 1
ATOM 1280 O O . ASP A 1 188 ? -24.022 10.542 -12.389 1.00 84.00 188 ASP A O 1
ATOM 1284 N N . GLN A 1 189 ? -25.083 8.759 -13.229 1.00 83.00 189 GLN A N 1
ATOM 1285 C CA . GLN A 1 189 ? -25.232 8.066 -11.942 1.00 83.00 189 GLN A CA 1
ATOM 1286 C C . GLN A 1 189 ? -23.874 7.843 -11.262 1.00 83.00 189 GLN A C 1
ATOM 1288 O O . GLN A 1 189 ? -23.775 7.853 -10.031 1.00 83.00 189 GLN A O 1
ATOM 1293 N N . GLY A 1 190 ? -22.810 7.725 -12.065 1.00 83.25 190 GLY A N 1
ATOM 1294 C CA . GLY A 1 190 ? -21.433 7.659 -11.586 1.00 83.25 190 GLY A CA 1
ATOM 1295 C C . GLY A 1 190 ? -20.994 8.925 -10.843 1.00 83.25 190 GLY A C 1
ATOM 1296 O O . GLY A 1 190 ? -20.337 8.827 -9.805 1.00 83.25 190 GLY A O 1
ATOM 1297 N N . ALA A 1 191 ? -21.405 10.109 -11.305 1.00 85.00 191 ALA A N 1
ATOM 1298 C CA . ALA A 1 191 ? -21.067 11.376 -10.661 1.00 85.00 191 ALA A CA 1
ATOM 1299 C C . ALA A 1 191 ? -21.736 11.506 -9.284 1.00 85.00 191 ALA A C 1
ATOM 1301 O O . ALA A 1 191 ? -21.080 11.886 -8.311 1.00 85.00 191 ALA A O 1
ATOM 1302 N N . LEU A 1 192 ? -23.009 11.107 -9.170 1.00 86.25 192 LEU A N 1
ATOM 1303 C CA . LEU A 1 192 ? -23.734 11.103 -7.894 1.00 86.25 192 LEU A CA 1
ATOM 1304 C C . LEU A 1 192 ? -23.139 10.101 -6.895 1.00 86.25 192 LEU A C 1
ATOM 1306 O O . LEU A 1 192 ? -22.980 10.428 -5.716 1.00 86.25 192 LEU A O 1
ATOM 1310 N N . ALA A 1 193 ? -22.763 8.902 -7.346 1.00 80.50 193 ALA A N 1
ATOM 1311 C CA . ALA A 1 193 ? -22.101 7.912 -6.497 1.00 80.50 193 ALA A CA 1
ATOM 1312 C C . ALA A 1 193 ? -20.742 8.421 -5.987 1.00 80.50 193 ALA A C 1
ATOM 1314 O O . ALA A 1 193 ? -20.471 8.370 -4.785 1.00 80.50 193 ALA A O 1
ATOM 1315 N N . ALA A 1 194 ? -19.917 8.994 -6.869 1.00 86.19 194 ALA A N 1
ATOM 1316 C CA . ALA A 1 194 ? -18.633 9.578 -6.492 1.00 86.19 194 ALA A CA 1
ATOM 1317 C C . ALA A 1 194 ? -18.793 10.737 -5.494 1.00 86.19 194 ALA A C 1
ATOM 1319 O O . ALA A 1 194 ? -18.002 10.862 -4.556 1.00 86.19 194 ALA A O 1
ATOM 1320 N N . GLN A 1 195 ? -19.829 11.566 -5.651 1.00 90.94 195 GLN A N 1
ATOM 1321 C CA . GLN A 1 195 ? -20.112 12.671 -4.737 1.00 90.94 195 GLN A CA 1
ATOM 1322 C C . GLN A 1 195 ? -20.516 12.176 -3.341 1.00 90.94 195 GLN A C 1
ATOM 1324 O O . GLN A 1 195 ? -20.027 12.715 -2.348 1.00 90.94 195 GLN A O 1
ATOM 1329 N N . ARG A 1 196 ? -21.326 11.112 -3.249 1.00 84.94 196 ARG A N 1
ATOM 1330 C CA . ARG A 1 196 ? -21.693 10.478 -1.969 1.00 84.94 196 ARG A CA 1
ATOM 1331 C C . ARG A 1 196 ? -20.481 9.900 -1.248 1.00 84.94 196 ARG A C 1
ATOM 1333 O O . ARG A 1 196 ? -20.310 10.151 -0.060 1.00 84.94 196 ARG A O 1
ATOM 1340 N N . VAL A 1 197 ? -19.609 9.193 -1.969 1.00 84.69 197 VAL A N 1
ATOM 1341 C CA . VAL A 1 197 ? -18.371 8.642 -1.394 1.00 84.69 197 VAL A CA 1
ATOM 1342 C C . VAL A 1 197 ? -17.464 9.763 -0.883 1.00 84.69 197 VAL A C 1
ATOM 1344 O O . VAL A 1 197 ? -16.945 9.668 0.224 1.00 84.69 197 VAL A O 1
ATOM 1347 N N . ARG A 1 198 ? -17.309 10.862 -1.635 1.00 89.81 198 ARG A N 1
ATOM 1348 C CA . ARG A 1 198 ? -16.514 12.022 -1.190 1.00 89.81 198 ARG A CA 1
ATOM 1349 C C . ARG A 1 198 ? -17.099 12.696 0.049 1.00 89.81 198 ARG A C 1
ATOM 1351 O O . ARG A 1 198 ? -16.336 13.059 0.940 1.00 89.81 198 ARG A O 1
ATOM 1358 N N . ALA A 1 199 ? -18.418 12.872 0.102 1.00 91.69 199 ALA A N 1
ATOM 1359 C CA . ALA A 1 199 ? -19.091 13.458 1.257 1.00 91.69 199 ALA A CA 1
ATOM 1360 C C . ALA A 1 199 ? -18.883 12.594 2.509 1.00 91.69 199 ALA A C 1
ATOM 1362 O O . ALA A 1 199 ? -18.406 13.100 3.522 1.00 91.69 199 ALA A O 1
ATOM 1363 N N . PHE A 1 200 ? -19.116 11.285 2.387 1.00 88.00 200 PHE A N 1
ATOM 1364 C CA . PHE A 1 200 ? -18.894 10.322 3.462 1.00 88.00 200 PHE A CA 1
ATOM 1365 C C . PHE A 1 200 ? -17.436 10.302 3.941 1.00 88.00 200 PHE A C 1
ATOM 1367 O O . PHE A 1 200 ? -17.180 10.386 5.137 1.00 88.00 200 PHE A O 1
ATOM 1374 N N . LEU A 1 201 ? -16.464 10.248 3.021 1.00 87.44 201 LEU A N 1
ATOM 1375 C CA . LEU A 1 201 ? -15.040 10.253 3.377 1.00 87.44 201 LEU A CA 1
ATOM 1376 C C . LEU A 1 201 ? -14.634 11.533 4.111 1.00 87.44 201 LEU A C 1
ATOM 1378 O O . LEU A 1 201 ? -13.829 11.479 5.038 1.00 87.44 201 LEU A O 1
ATOM 1382 N N . ARG A 1 202 ? -15.189 12.681 3.712 1.00 94.81 202 ARG A N 1
ATOM 1383 C CA . ARG A 1 202 ? -14.914 13.960 4.368 1.00 94.81 202 ARG A CA 1
ATOM 1384 C C . ARG A 1 202 ? -15.471 13.978 5.787 1.00 94.81 202 ARG A C 1
ATOM 1386 O O . ARG A 1 202 ? -14.747 14.350 6.704 1.00 94.81 202 ARG A O 1
ATOM 1393 N N . GLU A 1 203 ? -16.709 13.544 5.974 1.00 91.69 203 GLU A N 1
ATOM 1394 C CA . GLU A 1 203 ? -17.335 13.460 7.296 1.00 91.69 203 GLU A CA 1
ATOM 1395 C C . GLU A 1 203 ? -16.585 12.487 8.215 1.00 91.69 203 GLU A C 1
ATOM 1397 O O . GLU A 1 203 ? -16.169 12.870 9.308 1.00 91.69 203 GLU A O 1
ATOM 1402 N N . ALA A 1 204 ? -16.276 11.287 7.717 1.00 84.00 204 ALA A N 1
ATOM 1403 C CA . ALA A 1 204 ? -15.484 10.297 8.439 1.00 84.00 204 ALA A CA 1
ATOM 1404 C C . ALA A 1 204 ? -14.089 10.827 8.815 1.00 84.00 204 ALA A C 1
ATOM 1406 O O . ALA A 1 204 ? -13.608 10.564 9.915 1.00 84.00 204 ALA A O 1
ATOM 1407 N N . SER A 1 205 ? -13.440 11.597 7.931 1.00 89.56 205 SER A N 1
ATOM 1408 C CA . SER A 1 205 ? -12.125 12.188 8.215 1.00 89.56 205 SER A CA 1
ATOM 1409 C C . SER A 1 205 ? -12.172 13.236 9.327 1.00 89.56 205 SER A C 1
ATOM 1411 O O . SER A 1 205 ? -11.302 13.232 10.193 1.00 89.56 205 SER A O 1
ATOM 1413 N N . LEU A 1 206 ? -13.205 14.084 9.345 1.00 92.12 206 LEU A N 1
ATOM 1414 C CA . LEU A 1 206 ? -13.372 15.121 10.364 1.00 92.12 206 LEU A CA 1
ATOM 1415 C C . LEU A 1 206 ? -13.695 14.507 11.727 1.00 92.12 206 LEU A C 1
ATOM 1417 O O . LEU A 1 206 ? -13.145 14.929 12.743 1.00 92.12 206 LEU A O 1
ATOM 1421 N N . GLU A 1 207 ? -14.547 13.481 11.757 1.00 89.12 207 GLU A N 1
ATOM 1422 C CA . GLU A 1 207 ? -14.846 12.754 12.988 1.00 89.12 207 GLU A CA 1
ATOM 1423 C C . GLU A 1 207 ? -13.608 12.017 13.519 1.00 89.12 207 GLU A C 1
ATOM 1425 O O . GLU A 1 207 ? -13.322 12.055 14.720 1.00 89.12 207 GLU A O 1
ATOM 1430 N N . LEU A 1 208 ? -12.838 11.384 12.629 1.00 85.62 208 LEU A N 1
ATOM 1431 C CA . LEU A 1 208 ? -11.592 10.716 12.989 1.00 85.62 208 LEU A CA 1
ATOM 1432 C C . LEU A 1 208 ? -10.571 11.706 13.558 1.00 85.62 208 LEU A C 1
ATOM 1434 O O . LEU A 1 208 ? -9.957 11.416 14.582 1.00 85.62 208 LEU A O 1
ATOM 1438 N N . GLU A 1 209 ? -10.409 12.873 12.933 1.00 93.31 209 GLU A N 1
ATOM 1439 C CA . GLU A 1 209 ? -9.513 13.929 13.406 1.00 93.31 209 GLU A CA 1
ATOM 1440 C C . GLU A 1 209 ? -9.941 14.446 14.782 1.00 93.31 209 GLU A C 1
ATOM 1442 O O . GLU A 1 209 ? -9.118 14.519 15.697 1.00 93.31 209 GLU A O 1
ATOM 1447 N N . ALA A 1 210 ? -11.235 14.709 14.977 1.00 92.12 210 ALA A N 1
ATOM 1448 C CA . ALA A 1 210 ? -11.771 15.138 16.265 1.00 92.12 210 ALA A CA 1
ATOM 1449 C C . ALA A 1 210 ? -11.504 14.099 17.369 1.00 92.12 210 ALA A C 1
ATOM 1451 O O . ALA A 1 210 ? -11.022 14.446 18.450 1.00 92.12 210 ALA A O 1
ATOM 1452 N N . ARG A 1 211 ? -11.738 12.809 17.092 1.00 90.19 211 ARG A N 1
ATOM 1453 C CA . ARG A 1 211 ? -11.449 11.711 18.033 1.00 90.19 211 ARG A CA 1
ATOM 1454 C C . ARG A 1 211 ? -9.951 11.553 18.291 1.00 90.19 211 ARG A C 1
ATOM 1456 O O . ARG A 1 211 ? -9.546 11.317 19.429 1.00 90.19 211 ARG A O 1
ATOM 1463 N N . TRP A 1 212 ? -9.121 11.715 17.264 1.00 91.62 212 TRP A N 1
ATOM 1464 C CA . TRP A 1 212 ? -7.667 11.657 17.388 1.00 91.62 212 TRP A CA 1
ATOM 1465 C C . TRP A 1 212 ? -7.129 12.774 18.285 1.00 91.62 212 TRP A C 1
ATOM 1467 O O . TRP A 1 212 ? -6.309 12.532 19.172 1.00 91.62 212 TRP A O 1
ATOM 1477 N N . VAL A 1 213 ? -7.629 13.997 18.105 1.00 95.44 213 VAL A N 1
ATOM 1478 C CA . VAL A 1 213 ? -7.258 15.167 18.910 1.00 95.44 213 VAL A CA 1
ATOM 1479 C C . VAL A 1 213 ? -7.839 15.101 20.327 1.00 95.44 213 VAL A C 1
ATOM 1481 O O . VAL A 1 213 ? -7.267 15.700 21.236 1.00 95.44 213 VAL A O 1
ATOM 1484 N N . ALA A 1 214 ? -8.904 14.335 20.561 1.00 93.31 214 ALA A N 1
ATOM 1485 C CA . ALA A 1 214 ? -9.443 14.107 21.903 1.00 93.31 214 ALA A CA 1
ATOM 1486 C C . ALA A 1 214 ? -8.613 13.113 22.744 1.00 93.31 214 ALA A C 1
ATOM 1488 O O . ALA A 1 214 ? -8.684 13.137 23.972 1.00 93.31 214 ALA A O 1
ATOM 1489 N N . LEU A 1 215 ? -7.807 12.244 22.121 1.00 90.75 215 LEU A N 1
ATOM 1490 C CA . LEU A 1 215 ? -7.008 11.244 22.840 1.00 90.75 215 LEU A CA 1
ATOM 1491 C C . LEU A 1 215 ? -5.879 11.890 23.664 1.00 90.75 215 LEU A C 1
ATOM 1493 O O . LEU A 1 215 ? -5.239 12.829 23.186 1.00 90.75 215 LEU A O 1
ATOM 1497 N N . PRO A 1 216 ? -5.532 11.370 24.855 1.00 94.62 216 PRO A N 1
ATOM 1498 C CA . PRO A 1 216 ? -4.341 11.810 25.579 1.00 94.62 216 PRO A CA 1
ATOM 1499 C C . PRO A 1 216 ? -3.066 11.618 24.747 1.00 94.62 216 PRO A C 1
ATOM 1501 O O . PRO A 1 216 ? -2.940 10.631 24.017 1.00 94.62 216 PRO A O 1
ATOM 1504 N N . LEU A 1 217 ? -2.089 12.524 24.888 1.00 93.38 217 LEU A N 1
ATOM 1505 C CA . LEU A 1 217 ? -0.836 12.487 24.117 1.00 93.38 217 LEU A CA 1
ATOM 1506 C C . LEU A 1 217 ? -0.119 11.132 24.234 1.00 93.38 217 LEU A C 1
ATOM 1508 O O . LEU A 1 217 ? 0.334 10.587 23.232 1.00 93.38 217 LEU A O 1
ATOM 1512 N N . ASN A 1 218 ? -0.092 10.553 25.437 1.00 89.56 218 ASN A N 1
ATOM 1513 C CA . ASN A 1 218 ? 0.550 9.262 25.697 1.00 89.56 218 ASN A CA 1
ATOM 1514 C C . ASN A 1 218 ? -0.081 8.126 24.874 1.00 89.56 218 ASN A C 1
ATOM 1516 O O . ASN A 1 218 ? 0.631 7.276 24.348 1.00 89.56 218 ASN A O 1
ATOM 1520 N N . VAL A 1 219 ? -1.409 8.141 24.714 1.00 82.94 219 VAL A N 1
ATOM 1521 C CA . VAL A 1 219 ? -2.132 7.139 23.917 1.00 82.94 219 VAL A CA 1
ATOM 1522 C C . VAL A 1 219 ? -1.877 7.357 22.430 1.00 82.94 219 VAL A C 1
ATOM 1524 O O . VAL A 1 219 ? -1.641 6.391 21.711 1.00 82.94 219 VAL A O 1
ATOM 1527 N N . ARG A 1 220 ? -1.843 8.615 21.965 1.00 89.50 220 ARG A N 1
ATOM 1528 C CA . ARG A 1 220 ? -1.489 8.923 20.570 1.00 89.50 220 ARG A CA 1
ATOM 1529 C C . ARG A 1 220 ? -0.098 8.413 20.228 1.00 89.50 220 ARG A C 1
ATOM 1531 O O . ARG A 1 220 ? 0.049 7.734 19.221 1.00 89.50 220 ARG A O 1
ATOM 1538 N N . LEU A 1 221 ? 0.898 8.698 21.069 1.00 89.81 221 LEU A N 1
ATOM 1539 C CA . LEU A 1 221 ? 2.276 8.239 20.869 1.00 89.81 221 LEU A CA 1
ATOM 1540 C C . LEU A 1 221 ? 2.375 6.712 20.872 1.00 89.81 221 LEU A C 1
ATOM 1542 O O . LEU A 1 221 ? 3.073 6.155 20.029 1.00 89.81 221 LEU A O 1
ATOM 1546 N N . LEU A 1 222 ? 1.645 6.036 21.765 1.00 85.31 222 LEU A N 1
ATOM 1547 C CA . LEU A 1 222 ? 1.587 4.576 21.796 1.00 85.31 222 LEU A CA 1
ATOM 1548 C C . LEU A 1 222 ? 0.994 4.013 20.497 1.00 85.31 222 LEU A C 1
ATOM 1550 O O . LEU A 1 222 ? 1.607 3.145 19.883 1.00 85.31 222 LEU A O 1
ATOM 1554 N N . LEU A 1 223 ? -0.146 4.538 20.035 1.00 77.75 223 LEU A N 1
ATOM 1555 C CA . LEU A 1 223 ? -0.773 4.120 18.775 1.00 77.75 223 LEU A CA 1
ATOM 1556 C C . LEU A 1 223 ? 0.138 4.371 17.568 1.00 77.75 223 LEU A C 1
ATOM 1558 O O . LEU A 1 223 ? 0.249 3.515 16.693 1.00 77.75 223 LEU A O 1
ATOM 1562 N N . LEU A 1 224 ? 0.829 5.514 17.543 1.00 82.56 224 LEU A N 1
ATOM 1563 C CA . LEU A 1 224 ? 1.789 5.862 16.494 1.00 82.56 224 LEU A CA 1
ATOM 1564 C C . LEU A 1 224 ? 2.996 4.917 16.506 1.00 82.56 224 LEU A C 1
ATOM 1566 O O . LEU A 1 224 ? 3.427 4.468 15.448 1.00 82.56 224 LEU A O 1
ATOM 1570 N N . GLY A 1 225 ? 3.506 4.567 17.689 1.00 81.94 225 GLY A N 1
ATOM 1571 C CA . GLY A 1 225 ? 4.597 3.607 17.854 1.00 81.94 225 GLY A CA 1
ATOM 1572 C C . GLY A 1 225 ? 4.211 2.197 17.408 1.00 81.94 225 GLY A C 1
ATOM 1573 O O . GLY A 1 225 ? 4.971 1.547 16.690 1.00 81.94 225 GLY A O 1
ATOM 1574 N N . VAL A 1 226 ? 3.007 1.744 17.764 1.00 77.25 226 VAL A N 1
ATOM 1575 C CA . VAL A 1 226 ? 2.449 0.449 17.345 1.00 77.25 226 VAL A CA 1
ATOM 1576 C C . VAL A 1 226 ? 2.263 0.409 15.823 1.00 77.25 226 VAL A C 1
ATOM 1578 O O . VAL A 1 226 ? 2.772 -0.502 15.171 1.00 77.25 226 VAL A O 1
ATOM 1581 N N . ALA A 1 227 ? 1.658 1.445 15.233 1.00 70.06 227 ALA A N 1
ATOM 1582 C CA . ALA A 1 227 ? 1.498 1.563 13.784 1.00 70.06 227 ALA A CA 1
ATOM 1583 C C . ALA A 1 227 ? 2.847 1.610 13.044 1.00 70.06 227 ALA A C 1
ATOM 1585 O O . ALA A 1 227 ? 3.023 0.915 12.044 1.00 70.06 227 ALA A O 1
ATOM 1586 N N . ALA A 1 228 ? 3.823 2.373 13.548 1.00 73.44 228 ALA A N 1
ATOM 1587 C CA . ALA A 1 228 ? 5.163 2.458 12.967 1.00 73.44 228 ALA A CA 1
ATOM 1588 C C . ALA A 1 228 ? 5.911 1.119 13.045 1.00 73.44 228 ALA A C 1
ATOM 1590 O O . ALA A 1 228 ? 6.571 0.723 12.084 1.00 73.44 228 ALA A O 1
ATOM 1591 N N . THR A 1 229 ? 5.772 0.391 14.154 1.00 73.75 229 THR A N 1
ATOM 1592 C CA . THR A 1 229 ? 6.385 -0.933 14.326 1.00 73.75 229 THR A CA 1
ATOM 1593 C C . THR A 1 229 ? 5.737 -1.955 13.394 1.00 73.75 229 THR A C 1
ATOM 1595 O O . THR A 1 229 ? 6.446 -2.686 12.706 1.00 73.75 229 THR A O 1
ATOM 1598 N N . GLY A 1 230 ? 4.403 -1.964 13.288 1.00 71.94 230 GLY A N 1
ATOM 1599 C CA . GLY A 1 230 ? 3.674 -2.805 12.334 1.00 71.94 230 GLY A CA 1
ATOM 1600 C C . GLY A 1 230 ? 4.056 -2.508 10.882 1.00 71.94 230 GLY A C 1
ATOM 1601 O O . GLY A 1 230 ? 4.305 -3.431 10.105 1.00 71.94 230 GLY A O 1
ATOM 1602 N N . ALA A 1 231 ? 4.198 -1.227 10.532 1.00 66.62 231 ALA A N 1
ATOM 1603 C CA . ALA A 1 231 ? 4.673 -0.802 9.222 1.00 66.62 231 ALA A CA 1
ATOM 1604 C C . ALA A 1 231 ? 6.110 -1.269 8.950 1.00 66.62 231 ALA A C 1
ATOM 1606 O O . ALA A 1 231 ? 6.388 -1.808 7.879 1.00 66.62 231 ALA A O 1
ATOM 1607 N N . LEU A 1 232 ? 7.015 -1.133 9.923 1.00 72.44 232 LEU A N 1
ATOM 1608 C CA . LEU A 1 232 ? 8.399 -1.589 9.804 1.00 72.44 232 LEU A CA 1
ATOM 1609 C C . LEU A 1 232 ? 8.477 -3.109 9.617 1.00 72.44 232 LEU A C 1
ATOM 1611 O O . LEU A 1 232 ? 9.168 -3.579 8.715 1.00 72.44 232 LEU A O 1
ATOM 1615 N N . VAL A 1 233 ? 7.739 -3.880 10.419 1.00 72.44 233 VAL A N 1
ATOM 1616 C CA . VAL A 1 233 ? 7.668 -5.343 10.296 1.00 72.44 233 VAL A CA 1
ATOM 1617 C C . VAL A 1 233 ? 7.095 -5.738 8.936 1.00 72.44 233 VAL A C 1
ATOM 1619 O O . VAL A 1 233 ? 7.664 -6.601 8.265 1.00 72.44 233 VAL A O 1
ATOM 1622 N N . GLY A 1 234 ? 6.028 -5.078 8.477 1.00 68.81 234 GLY A N 1
ATOM 1623 C CA . GLY A 1 234 ? 5.459 -5.293 7.147 1.00 68.81 234 GLY A CA 1
ATOM 1624 C C . GLY A 1 234 ? 6.454 -5.006 6.027 1.00 68.81 234 GLY A C 1
ATOM 1625 O O . GLY A 1 234 ? 6.641 -5.826 5.128 1.00 68.81 234 GLY A O 1
ATOM 1626 N N . PHE A 1 235 ? 7.165 -3.887 6.121 1.00 72.19 235 PHE A N 1
ATOM 1627 C CA . PHE A 1 235 ? 8.194 -3.509 5.162 1.00 72.19 235 PHE A CA 1
ATOM 1628 C C . PHE A 1 235 ? 9.334 -4.537 5.109 1.00 72.19 235 PHE A C 1
ATOM 1630 O O . PHE A 1 235 ? 9.681 -5.028 4.030 1.00 72.19 235 PHE A O 1
ATOM 1637 N N . LEU A 1 236 ? 9.884 -4.914 6.269 1.00 73.81 236 LEU A N 1
ATOM 1638 C CA . LEU A 1 236 ? 10.959 -5.903 6.380 1.00 73.81 236 LEU A CA 1
ATOM 1639 C C . LEU A 1 236 ? 10.517 -7.276 5.867 1.00 73.81 236 LEU A C 1
ATOM 1641 O O . LEU A 1 236 ? 11.259 -7.919 5.127 1.00 73.81 236 LEU A O 1
ATOM 1645 N N . THR A 1 237 ? 9.292 -7.698 6.178 1.00 69.31 237 THR A N 1
ATOM 1646 C CA . THR A 1 237 ? 8.731 -8.970 5.699 1.00 69.31 237 THR A CA 1
ATOM 1647 C C . THR A 1 237 ? 8.563 -8.966 4.178 1.00 69.31 237 THR A C 1
ATOM 1649 O O . THR A 1 237 ? 8.977 -9.915 3.505 1.00 69.31 237 THR A O 1
ATOM 1652 N N . GLY A 1 238 ? 8.035 -7.873 3.613 1.00 64.81 238 GLY A N 1
ATOM 1653 C CA . GLY A 1 238 ? 7.901 -7.688 2.165 1.00 64.81 238 GLY A CA 1
ATOM 1654 C C . GLY A 1 238 ? 9.248 -7.693 1.432 1.00 64.81 238 GLY A C 1
ATOM 1655 O O . GLY A 1 238 ? 9.354 -8.192 0.308 1.00 64.81 238 GLY A O 1
ATOM 1656 N N . MET A 1 239 ? 10.301 -7.200 2.087 1.00 73.56 239 MET A N 1
ATOM 1657 C CA . MET A 1 239 ? 11.675 -7.240 1.585 1.00 73.56 239 MET A CA 1
ATOM 1658 C C . MET A 1 239 ? 12.307 -8.636 1.704 1.00 73.56 239 MET A C 1
ATOM 1660 O O . MET A 1 239 ? 12.908 -9.101 0.732 1.00 73.56 239 MET A O 1
ATOM 1664 N N . ALA A 1 240 ? 12.158 -9.319 2.842 1.00 73.38 240 ALA A N 1
ATOM 1665 C CA . ALA A 1 240 ? 12.892 -10.542 3.178 1.00 73.38 240 ALA A CA 1
ATOM 1666 C C . ALA A 1 240 ? 12.373 -11.814 2.482 1.00 73.38 240 ALA A C 1
ATOM 1668 O O . ALA A 1 240 ? 13.176 -12.665 2.100 1.00 73.38 240 ALA A O 1
ATOM 1669 N N . PHE A 1 241 ? 11.061 -11.952 2.246 1.00 62.34 241 PHE A N 1
ATOM 1670 C CA . PHE A 1 241 ? 10.468 -13.226 1.802 1.00 62.34 241 PHE A CA 1
ATOM 1671 C C . PHE A 1 241 ? 9.705 -13.135 0.464 1.00 62.34 241 PHE A C 1
ATOM 1673 O O . PHE A 1 241 ? 8.493 -13.342 0.407 1.00 62.34 241 PHE A O 1
ATOM 1680 N N . PRO A 1 242 ? 10.385 -12.906 -0.679 1.00 59.91 242 PRO A N 1
ATOM 1681 C CA . PRO A 1 242 ? 9.712 -12.775 -1.975 1.00 59.91 242 PRO A CA 1
ATOM 1682 C C . PRO A 1 242 ? 9.122 -14.093 -2.516 1.00 59.91 242 PRO A C 1
ATOM 1684 O O . PRO A 1 242 ? 8.179 -14.051 -3.313 1.00 59.91 242 PRO A O 1
ATOM 1687 N N . LYS A 1 243 ? 9.685 -15.245 -2.117 1.00 58.34 243 LYS A N 1
ATOM 1688 C CA . LYS A 1 243 ? 9.345 -16.588 -2.628 1.00 58.34 243 LYS A CA 1
ATOM 1689 C C . LYS A 1 243 ? 8.272 -17.333 -1.804 1.00 58.34 243 LYS A C 1
ATOM 1691 O O . LYS A 1 243 ? 7.348 -17.839 -2.432 1.00 58.34 243 LYS A O 1
ATOM 1696 N N . PRO A 1 244 ? 8.307 -17.370 -0.453 1.00 52.44 244 PRO A N 1
ATOM 1697 C CA . PRO A 1 244 ? 7.315 -18.119 0.333 1.00 52.44 244 PRO A CA 1
ATOM 1698 C C . PRO A 1 244 ? 5.909 -17.515 0.252 1.00 52.44 244 PRO A C 1
ATOM 1700 O O . PRO A 1 244 ? 4.932 -18.246 0.158 1.00 52.44 244 PRO A O 1
ATOM 1703 N N . VAL A 1 245 ? 5.803 -16.183 0.172 1.00 52.19 245 VAL A N 1
ATOM 1704 C CA . VAL A 1 245 ? 4.516 -15.481 0.003 1.00 52.19 245 VAL A CA 1
ATOM 1705 C C . VAL A 1 245 ? 3.853 -15.827 -1.339 1.00 52.19 245 VAL A C 1
ATOM 1707 O O . VAL A 1 245 ? 2.633 -15.824 -1.447 1.00 52.19 245 VAL A O 1
ATOM 1710 N N . ALA A 1 246 ? 4.642 -16.161 -2.367 1.00 49.12 246 ALA A N 1
ATOM 1711 C CA . ALA A 1 246 ? 4.104 -16.609 -3.650 1.00 49.12 246 ALA A CA 1
ATOM 1712 C C . ALA A 1 246 ? 3.572 -18.052 -3.600 1.00 49.12 246 ALA A C 1
ATOM 1714 O O . ALA A 1 246 ? 2.634 -18.347 -4.328 1.00 49.12 246 ALA A O 1
ATOM 1715 N N . LEU A 1 247 ? 4.145 -18.915 -2.749 1.00 48.38 247 LEU A N 1
ATOM 1716 C CA . LEU A 1 247 ? 3.679 -20.291 -2.542 1.00 48.38 247 LEU A CA 1
ATOM 1717 C C . LEU A 1 247 ? 2.442 -20.348 -1.637 1.00 48.38 247 LEU A C 1
ATOM 1719 O O . LEU A 1 247 ? 1.494 -21.059 -1.958 1.00 48.38 247 LEU A O 1
ATOM 1723 N N . ALA A 1 248 ? 2.411 -19.555 -0.562 1.00 49.47 248 ALA A N 1
ATOM 1724 C CA . ALA A 1 248 ? 1.259 -19.473 0.338 1.00 49.47 248 ALA A CA 1
ATOM 1725 C C . ALA A 1 248 ? -0.006 -18.954 -0.373 1.00 49.47 248 ALA A C 1
ATOM 1727 O O . ALA A 1 248 ? -1.098 -19.441 -0.115 1.00 49.47 248 ALA A O 1
ATOM 1728 N N . ALA A 1 249 ? 0.142 -18.023 -1.323 1.00 44.88 249 ALA A N 1
ATOM 1729 C CA . ALA A 1 249 ? -0.973 -17.476 -2.101 1.00 44.88 249 ALA A CA 1
ATOM 1730 C C . ALA A 1 249 ? -1.485 -18.394 -3.230 1.00 44.88 249 ALA A C 1
ATOM 1732 O O . ALA A 1 249 ? -2.499 -18.080 -3.840 1.00 44.88 249 ALA A O 1
ATOM 1733 N N . THR A 1 250 ? -0.773 -19.475 -3.562 1.00 44.25 250 THR A N 1
ATOM 1734 C CA . THR A 1 250 ? -1.218 -20.478 -4.552 1.00 44.25 250 THR A CA 1
ATOM 1735 C C . THR A 1 250 ? -1.695 -21.780 -3.918 1.00 44.25 250 THR A C 1
ATOM 1737 O O . THR A 1 250 ? -2.167 -22.655 -4.634 1.00 44.25 250 THR A O 1
ATOM 1740 N N . ALA A 1 251 ? -1.502 -21.936 -2.606 1.00 42.56 251 ALA A N 1
ATOM 1741 C CA . ALA A 1 251 ? -1.943 -23.101 -1.845 1.00 42.56 251 ALA A CA 1
ATOM 1742 C C . ALA A 1 251 ? -3.339 -22.915 -1.215 1.00 42.56 251 ALA A C 1
ATOM 1744 O O . ALA A 1 251 ? -3.879 -23.879 -0.677 1.00 42.56 251 ALA A O 1
ATOM 1745 N N . MET A 1 252 ? -3.906 -21.705 -1.292 1.00 41.88 252 MET A N 1
ATOM 1746 C CA . MET A 1 252 ? -5.336 -21.434 -1.097 1.00 41.88 252 MET A CA 1
ATOM 1747 C C . MET A 1 252 ? -6.021 -21.294 -2.450 1.00 41.88 252 MET A C 1
ATOM 1749 O O . MET A 1 252 ? -7.172 -21.763 -2.559 1.00 41.88 252 MET A O 1
#

Secondary structure (DSSP, 8-state):
-----GGGS-TTHHHHHHHHHHHHHHHHHHHHHHHGGGS-THHHHHHHHHHHHHHHHHHHHHHHHHHHHHHHHHHHHHHHHHHHHHHTT----HHHHHHHHHHHHHHHHHHHHHHHHHHHHHHHHHHHHHHHHHHHTT------GGGS---TTTS--TT-----------------------------HHHHHHHHHHHHHHHHHHHHHHHHHHS-HHHHHHHHHHHHHHHHHHHHHHHH-TTHHHHHTT--

Sequence (252 aa):
MPLQTLDSLAPGATDALLGAVGDAAQQAAQQTAGQAAGLPWGAEALAVAGLLVGLALWLAGRKVLRPFFALAAAALLGAAGFFLPAGLGASFNPHLTLAVGAVVGAAAGLLLYRFAMALTLAIALGALSPTVFAVATGVHAARPAAQRALAPEELALPGVPMQGGQPPAAEAAEASGSPEATAAAQPDQGALAAQRVRAFLREASLELEARWVALPLNVRLLLLGVAATGALVGFLTGMAFPKPVALAATAM

Solvent-accessible surface area (backbone atoms only — not comparable to full-atom values): 14455 Å² total; per-residue (Å²): 133,84,82,81,64,80,84,73,65,56,96,56,56,66,56,53,50,52,46,53,52,49,53,52,52,52,49,54,55,51,52,53,61,64,67,46,81,81,52,77,64,63,61,61,52,50,52,54,50,48,52,52,51,50,49,52,51,50,61,58,45,49,72,58,49,53,59,48,38,18,50,52,28,12,50,53,32,13,51,46,34,42,52,51,42,68,80,68,74,50,95,66,64,52,67,59,34,21,51,51,19,23,54,54,15,25,52,51,21,44,51,52,50,46,50,52,52,10,48,53,40,9,51,51,36,19,67,45,32,55,58,53,49,34,62,75,68,62,60,68,75,75,73,60,73,84,72,54,78,64,50,76,72,71,69,54,58,89,88,65,80,78,75,75,81,70,73,82,73,86,76,85,72,90,73,94,66,82,79,76,81,71,81,67,76,74,74,61,64,67,59,57,52,53,50,51,53,51,52,50,52,50,52,54,48,52,53,48,49,54,55,58,70,67,46,56,68,71,56,51,52,49,48,51,51,45,19,51,50,29,19,50,51,26,29,51,48,46,66,72,46,72,62,62,61,57,52,59,70,68,74,111

Radius of gyration: 29.58 Å; Cα contacts (8 Å, |Δi|>4): 122; chains: 1; bounding box: 89×48×59 Å

pLDDT: mean 70.64, std 13.38, range [41.88, 95.44]